Protein AF-A0A7S2DXP0-F1 (afdb_monomer_lite)

Radius of gyration: 18.01 Å; chains: 1; bounding box: 44×52×47 Å

pLDDT: mean 92.71, std 8.51, range [45.53, 98.69]

Secondary structure (DSSP, 8-state):
-------GGGPPP---SS-EEEEEE-SSSSEEEEEE--HHHHHHH-TTTSPP--EEEEETTTTEEEEPPEE-TT--S---EEEEEEETTTTEEEEEE--TTT-SEEEEEEEEEETTEEEEEEEEEE--TT--TT-EEEEEE--GGGTEEEEEE--SSPPPTTGGGG--HHHHHHHHHHHHTT---BEEEEEETTSPSSP-EEE--S--BSS---EEE-TTS--EEE--GGGT--

InterPro domains:
  IPR011042 Six-bladed beta-propeller, TolB-like [G3DSA:2.120.10.30] (6-234)
  IPR051288 Serum paraoxonase/arylesterase [PTHR11799] (10-233)

Organism: NCBI:txid3111310

Structure (mmCIF, N/CA/C/O backbone):
data_AF-A0A7S2DXP0-F1
#
_entry.id   AF-A0A7S2DXP0-F1
#
loop_
_atom_site.group_PDB
_atom_site.id
_atom_site.type_symbol
_atom_site.label_atom_id
_atom_site.label_alt_id
_atom_site.label_comp_id
_atom_site.label_asym_id
_atom_site.label_entity_id
_atom_site.label_seq_id
_atom_site.pdbx_PDB_ins_code
_atom_site.Cartn_x
_atom_site.Cartn_y
_atom_site.Cartn_z
_atom_site.occupancy
_atom_site.B_iso_or_equiv
_atom_site.auth_seq_id
_atom_site.auth_comp_id
_atom_site.auth_asym_id
_atom_site.auth_atom_id
_atom_site.pdbx_PDB_model_num
ATOM 1 N N . GLU A 1 1 ? -8.715 -33.868 4.239 1.00 55.22 1 GLU A N 1
ATOM 2 C CA . GLU A 1 1 ? -9.023 -32.424 4.245 1.00 55.22 1 GLU A CA 1
ATOM 3 C C . GLU A 1 1 ? -10.520 -32.218 4.380 1.00 55.22 1 GLU A C 1
ATOM 5 O O . GLU A 1 1 ? -11.269 -33.053 3.888 1.00 55.22 1 GLU A O 1
ATOM 10 N N . LYS A 1 2 ? -10.961 -31.156 5.060 1.00 50.25 2 LYS A N 1
ATOM 11 C CA . LYS A 1 2 ? -12.329 -30.656 4.897 1.00 50.25 2 LYS A CA 1
ATOM 12 C C . LYS A 1 2 ? -12.280 -29.639 3.766 1.00 50.25 2 LYS A C 1
ATOM 14 O O . LYS A 1 2 ? -11.655 -28.597 3.926 1.00 50.25 2 LYS A O 1
ATOM 19 N N . GLU A 1 3 ? -12.893 -29.970 2.643 1.00 55.44 3 GLU A N 1
ATOM 20 C CA . GLU A 1 3 ? -13.105 -29.021 1.559 1.00 55.44 3 GLU A CA 1
ATOM 21 C C . GLU A 1 3 ? -14.122 -27.978 2.042 1.00 55.44 3 GLU A C 1
ATOM 23 O O . GLU A 1 3 ? -15.250 -28.314 2.415 1.00 55.44 3 GLU A O 1
ATOM 28 N N . LEU A 1 4 ? -13.694 -26.721 2.145 1.00 58.66 4 LEU A N 1
ATOM 29 C CA . LEU A 1 4 ? -14.594 -25.608 2.421 1.00 58.66 4 LEU A CA 1
ATOM 30 C C . LEU A 1 4 ? -15.338 -25.294 1.123 1.00 58.66 4 LEU A C 1
ATOM 32 O O . LEU A 1 4 ? -14.770 -24.722 0.198 1.00 58.66 4 LEU A O 1
ATOM 36 N N . VAL A 1 5 ? -16.607 -25.696 1.050 1.00 67.81 5 VAL A N 1
ATOM 37 C CA . VAL A 1 5 ? -17.491 -25.322 -0.057 1.00 67.81 5 VAL A CA 1
ATOM 38 C C . VAL A 1 5 ? -17.997 -23.908 0.212 1.00 67.81 5 VAL A C 1
ATOM 40 O O . VAL A 1 5 ? -18.904 -23.704 1.019 1.00 67.81 5 VAL A O 1
ATOM 43 N N . TYR A 1 6 ? -17.381 -22.926 -0.437 1.00 66.38 6 TYR A N 1
ATOM 44 C CA . TYR A 1 6 ? -17.874 -21.552 -0.452 1.00 66.38 6 TYR A CA 1
ATOM 45 C C . TYR A 1 6 ? -18.968 -21.423 -1.515 1.00 66.38 6 TYR A C 1
ATOM 47 O O . TYR A 1 6 ? -18.825 -21.934 -2.624 1.00 66.38 6 TYR A O 1
ATOM 55 N N . SER A 1 7 ? -20.065 -20.744 -1.185 1.00 75.56 7 SER A N 1
ATOM 56 C CA . SER A 1 7 ? -21.099 -20.382 -2.156 1.00 75.56 7 SER A CA 1
ATOM 57 C C . SER A 1 7 ? -21.484 -18.924 -1.948 1.00 75.56 7 SER A C 1
ATOM 59 O O . SER A 1 7 ? -21.684 -18.506 -0.808 1.00 75.56 7 SER A O 1
ATOM 61 N N . ASP A 1 8 ? -21.625 -18.185 -3.037 1.00 79.44 8 ASP A N 1
ATOM 62 C CA . ASP A 1 8 ? -22.007 -16.772 -3.076 1.00 79.44 8 ASP A CA 1
ATOM 63 C C . ASP A 1 8 ? -23.528 -16.547 -3.010 1.00 79.44 8 ASP A C 1
ATOM 65 O O . ASP A 1 8 ? -23.972 -15.406 -2.947 1.00 79.44 8 ASP A O 1
ATOM 69 N N . HIS A 1 9 ? -24.338 -17.611 -2.949 1.00 80.88 9 HIS A N 1
ATOM 70 C CA . HIS A 1 9 ? -25.808 -17.533 -2.913 1.00 80.88 9 HIS A CA 1
ATOM 71 C C . HIS A 1 9 ? -26.377 -16.650 -1.787 1.00 80.88 9 HIS A C 1
ATOM 73 O O . HIS A 1 9 ? -27.501 -16.167 -1.903 1.00 80.88 9 HIS A O 1
ATOM 79 N N . SER A 1 10 ? -25.619 -16.456 -0.703 1.00 81.31 10 SER A N 1
ATOM 80 C CA . SER A 1 10 ? -25.994 -15.600 0.432 1.00 81.31 10 SER A CA 1
ATOM 81 C C . SER A 1 10 ? -25.177 -14.305 0.504 1.00 81.31 10 SER A C 1
ATOM 83 O O . SER A 1 10 ? -25.296 -13.564 1.478 1.00 81.31 10 SER A O 1
ATOM 85 N N . CYS A 1 11 ? -24.319 -14.036 -0.482 1.00 82.75 11 CYS A N 1
ATOM 86 C CA . CYS A 1 11 ? -23.545 -12.807 -0.552 1.00 82.75 11 CYS A CA 1
ATOM 87 C C . CYS A 1 11 ? -24.404 -11.688 -1.142 1.00 82.75 11 CYS A C 1
ATOM 89 O O . CYS A 1 11 ? -25.047 -11.845 -2.179 1.00 82.75 11 CYS A O 1
ATOM 91 N N . LYS A 1 12 ? -24.380 -10.528 -0.489 1.00 84.81 12 LYS A N 1
ATOM 92 C CA . LYS A 1 12 ? -24.943 -9.298 -1.033 1.00 84.81 12 LYS A CA 1
ATOM 93 C C . LYS A 1 12 ? -23.828 -8.498 -1.692 1.00 84.81 12 LYS A C 1
ATOM 95 O O . LYS A 1 12 ? -22.819 -8.209 -1.053 1.00 84.81 12 LYS A O 1
ATOM 100 N N . PHE A 1 13 ? -24.025 -8.129 -2.954 1.00 86.19 13 PHE A N 1
ATOM 101 C CA . PHE A 1 13 ? -23.147 -7.168 -3.608 1.00 86.19 13 PHE A CA 1
ATOM 102 C C . PHE A 1 13 ? -23.430 -5.769 -3.057 1.00 86.19 13 PHE A C 1
ATOM 104 O O . PHE A 1 13 ? -24.588 -5.352 -2.969 1.00 86.19 13 PHE A O 1
ATOM 111 N N . LEU A 1 14 ? -22.374 -5.067 -2.661 1.00 87.38 14 LEU A N 1
ATOM 112 C CA . LEU A 1 14 ? -22.439 -3.682 -2.222 1.00 87.38 14 LEU A CA 1
ATOM 113 C C . LEU A 1 14 ? -21.808 -2.814 -3.311 1.00 87.38 14 LEU A C 1
ATOM 115 O O . LEU A 1 14 ? -20.638 -2.996 -3.637 1.00 87.38 14 LEU A O 1
ATOM 119 N N . ASP A 1 15 ? -22.587 -1.895 -3.877 1.00 89.19 15 ASP A N 1
ATOM 120 C CA . ASP A 1 15 ? -22.105 -0.949 -4.882 1.00 89.19 15 ASP A CA 1
ATOM 121 C C . ASP A 1 15 ? -21.318 0.190 -4.224 1.00 89.19 15 ASP A C 1
ATOM 123 O O . ASP A 1 15 ? -21.772 0.796 -3.249 1.00 89.19 15 ASP A O 1
ATOM 127 N N . PHE A 1 16 ? -20.162 0.526 -4.800 1.00 89.69 16 PHE A N 1
ATOM 128 C CA . PHE A 1 16 ? -19.317 1.627 -4.341 1.00 89.69 16 PHE A CA 1
ATOM 129 C C . PHE A 1 16 ? -19.212 2.717 -5.411 1.00 89.69 16 PHE A C 1
ATOM 131 O O . PHE A 1 16 ? -19.043 2.398 -6.588 1.00 89.69 16 PHE A O 1
ATOM 138 N N . PRO A 1 17 ? -19.246 4.009 -5.029 1.00 88.50 17 PRO A N 1
ATOM 139 C CA . PRO A 1 17 ? -19.054 5.109 -5.977 1.00 88.50 17 PRO A CA 1
ATOM 140 C C . PRO A 1 17 ? -17.664 5.137 -6.620 1.00 88.50 17 PRO A C 1
ATOM 142 O O . PRO A 1 17 ? -17.490 5.725 -7.682 1.00 88.50 17 PRO A O 1
ATOM 145 N N . THR A 1 18 ? -16.674 4.541 -5.959 1.00 90.25 18 THR A N 1
ATOM 146 C CA . THR A 1 18 ? -15.287 4.478 -6.419 1.00 90.25 18 THR A CA 1
ATOM 147 C C . THR A 1 18 ? -14.823 3.026 -6.334 1.00 90.25 18 THR A C 1
ATOM 149 O O . THR A 1 18 ? -15.099 2.397 -5.307 1.00 90.25 18 THR A O 1
ATOM 152 N N . PRO A 1 19 ? -14.130 2.493 -7.358 1.00 92.25 19 PRO A N 1
ATOM 153 C CA . PRO A 1 19 ? -13.574 1.145 -7.316 1.00 92.25 19 PRO A CA 1
ATOM 154 C C . PRO A 1 19 ? -12.722 0.921 -6.066 1.00 92.25 19 PRO A C 1
ATOM 156 O O . PRO A 1 19 ? -11.890 1.761 -5.716 1.00 92.25 19 PRO A O 1
ATOM 159 N N . LEU A 1 20 ? -12.973 -0.196 -5.386 1.00 94.56 20 LEU A N 1
ATOM 160 C CA . LEU A 1 20 ? -12.187 -0.640 -4.240 1.00 94.56 20 LEU A CA 1
ATOM 161 C C . LEU A 1 20 ? -11.041 -1.515 -4.730 1.00 94.56 20 LEU A C 1
ATOM 163 O O . LEU A 1 20 ? -11.259 -2.382 -5.574 1.00 94.56 20 LEU A O 1
ATOM 167 N N . GLU A 1 21 ? -9.863 -1.318 -4.157 1.00 93.44 21 GLU A N 1
ATOM 168 C CA . GLU A 1 21 ? -8.664 -2.080 -4.510 1.00 93.44 21 GLU A CA 1
ATOM 169 C C . GLU A 1 21 ? -8.266 -3.045 -3.401 1.00 93.44 21 GLU A C 1
ATOM 171 O O . GLU A 1 21 ? -7.997 -4.213 -3.672 1.00 93.44 21 GLU A O 1
ATOM 176 N N . ASP A 1 22 ? -8.292 -2.585 -2.148 1.00 96.56 22 ASP A N 1
ATOM 177 C CA . ASP A 1 22 ? -7.860 -3.398 -1.014 1.00 96.56 22 ASP A CA 1
ATOM 178 C C . ASP A 1 22 ? -8.694 -3.161 0.252 1.00 96.56 22 ASP A C 1
ATOM 180 O O . ASP A 1 22 ? -9.346 -2.121 0.418 1.00 96.56 22 ASP A O 1
ATOM 184 N N . LEU A 1 23 ? -8.688 -4.152 1.146 1.00 97.00 23 LEU A N 1
ATOM 185 C CA . LEU A 1 23 ? -9.505 -4.224 2.353 1.00 97.00 23 LEU A CA 1
ATOM 186 C C . LEU A 1 23 ? -8.663 -4.634 3.563 1.00 97.00 23 LEU A C 1
ATOM 188 O O . LEU A 1 23 ? -7.950 -5.631 3.536 1.00 97.00 23 LEU A O 1
ATOM 192 N N . THR A 1 24 ? -8.859 -3.957 4.694 1.00 97.69 24 THR A N 1
ATOM 193 C CA . THR A 1 24 ? -8.253 -4.355 5.975 1.00 97.69 24 THR A CA 1
ATOM 194 C C . THR A 1 24 ? -9.274 -4.321 7.104 1.00 97.69 24 THR A C 1
ATOM 196 O O . THR A 1 24 ? -10.096 -3.412 7.207 1.00 97.69 24 THR A O 1
ATOM 199 N N . GLN A 1 25 ? -9.226 -5.309 7.995 1.00 96.44 25 GLN A N 1
ATOM 200 C CA . GLN A 1 25 ? -10.166 -5.407 9.112 1.00 96.44 25 GLN A CA 1
ATOM 201 C C . GLN A 1 25 ? -9.899 -4.331 10.176 1.00 96.44 25 GLN A C 1
ATOM 203 O O . GLN A 1 25 ? -8.750 -4.119 10.553 1.00 96.44 25 GLN A O 1
ATOM 208 N N . LEU A 1 26 ? -10.956 -3.709 10.718 1.00 95.38 26 LEU A N 1
ATOM 209 C CA . LEU A 1 26 ? -10.858 -2.750 11.832 1.00 95.38 26 LEU A CA 1
ATOM 210 C C . LEU A 1 26 ? -10.617 -3.436 13.194 1.00 95.38 26 LEU A C 1
ATOM 212 O O . LEU A 1 26 ? -10.099 -2.820 14.118 1.00 95.38 26 LEU A O 1
ATOM 216 N N . GLY A 1 27 ? -10.994 -4.710 13.332 1.00 90.81 27 GLY A N 1
ATOM 217 C CA . GLY A 1 27 ? -10.804 -5.502 14.558 1.00 90.81 27 GLY A CA 1
ATOM 218 C C . GLY A 1 27 ? -12.000 -5.550 15.511 1.00 90.81 27 GLY A C 1
ATOM 219 O O . GLY A 1 27 ? -11.946 -6.236 16.524 1.00 90.81 27 GLY A O 1
ATOM 220 N N . ASP A 1 28 ? -13.107 -4.888 15.175 1.00 92.00 28 ASP A N 1
ATOM 221 C CA . ASP A 1 28 ? -14.378 -4.969 15.915 1.00 92.00 28 ASP A CA 1
ATOM 222 C C . ASP A 1 28 ? -15.236 -6.191 15.519 1.00 92.00 28 ASP A C 1
ATOM 224 O O . ASP A 1 28 ? -16.354 -6.352 16.002 1.00 92.00 28 ASP A O 1
ATOM 228 N N . GLY A 1 29 ? -14.722 -7.039 14.620 1.00 93.69 29 GLY A N 1
ATOM 229 C CA . GLY A 1 29 ? -15.394 -8.237 14.114 1.00 93.69 29 GLY A CA 1
ATOM 230 C C . GLY A 1 29 ? -16.457 -7.982 13.042 1.00 93.69 29 GLY A C 1
ATOM 231 O O . GLY A 1 29 ? -16.975 -8.947 12.484 1.00 93.69 29 GLY A O 1
ATOM 232 N N . HIS A 1 30 ? -16.761 -6.723 12.722 1.00 95.25 30 HIS A N 1
ATOM 233 C CA . HIS A 1 30 ? -17.873 -6.367 11.835 1.00 95.25 30 HIS A CA 1
ATOM 234 C C . HIS A 1 30 ? -17.501 -5.351 10.760 1.00 95.25 30 HIS A C 1
ATOM 236 O O . HIS A 1 30 ? -18.209 -5.259 9.758 1.00 95.25 30 HIS A O 1
ATOM 242 N N . SER A 1 31 ? -16.404 -4.620 10.933 1.00 96.69 31 SER A N 1
ATOM 243 C CA . SER A 1 31 ? -16.037 -3.512 10.068 1.00 96.69 31 SER A CA 1
ATOM 244 C C . SER A 1 31 ? -14.697 -3.725 9.371 1.00 96.69 31 SER A C 1
ATOM 246 O O . SER A 1 31 ? -13.754 -4.310 9.920 1.00 96.69 31 SER A O 1
ATOM 248 N N . VAL A 1 32 ? -14.603 -3.197 8.155 1.00 97.50 32 VAL A N 1
ATOM 249 C CA . VAL A 1 32 ? -13.375 -3.145 7.356 1.00 97.50 32 VAL A CA 1
ATOM 250 C C . VAL A 1 32 ? -13.159 -1.731 6.828 1.00 97.50 32 VAL A C 1
ATOM 252 O O . VAL A 1 32 ? -14.120 -1.019 6.528 1.00 97.50 32 VAL A O 1
ATOM 255 N N . PHE A 1 33 ? -11.900 -1.328 6.700 1.00 98.19 33 PHE A N 1
ATOM 256 C CA . PHE A 1 33 ? -11.530 -0.218 5.835 1.00 98.19 33 PHE A CA 1
ATOM 257 C C . PHE A 1 33 ? -11.361 -0.722 4.409 1.00 98.19 33 PHE A C 1
ATOM 259 O O . PHE A 1 33 ? -10.817 -1.809 4.211 1.00 98.19 33 PHE A O 1
ATOM 266 N N . ALA A 1 34 ? -11.771 0.088 3.439 1.00 98.00 34 ALA A N 1
ATOM 267 C CA . ALA A 1 34 ? -11.533 -0.158 2.026 1.00 98.00 34 ALA A CA 1
ATOM 268 C C . ALA A 1 34 ? -10.818 1.023 1.378 1.00 98.00 34 ALA A C 1
ATOM 270 O O . ALA A 1 34 ? -11.301 2.157 1.444 1.00 98.00 34 ALA A O 1
ATOM 271 N N . GLY A 1 35 ? -9.678 0.751 0.754 1.00 97.62 35 GLY A N 1
ATOM 272 C CA . GLY A 1 35 ? -8.928 1.718 -0.033 1.00 97.62 35 GLY A CA 1
ATOM 273 C C . GLY A 1 35 ? -9.504 1.756 -1.438 1.00 97.62 35 GLY A C 1
ATOM 274 O O . GLY A 1 35 ? -9.644 0.715 -2.077 1.00 97.62 35 GLY A O 1
ATOM 275 N N . ALA A 1 36 ? -9.871 2.944 -1.903 1.00 97.00 36 ALA A N 1
ATOM 276 C CA . ALA A 1 36 ? -10.386 3.147 -3.247 1.00 97.00 36 ALA A CA 1
ATOM 277 C C . ALA A 1 36 ? -9.427 4.014 -4.063 1.00 97.00 36 ALA A C 1
ATOM 279 O O . ALA A 1 36 ? -8.809 4.940 -3.528 1.00 97.00 36 ALA A O 1
ATOM 280 N N . GLY A 1 37 ? -9.354 3.752 -5.363 1.00 94.62 37 GLY A N 1
ATOM 281 C CA . GLY A 1 37 ? -8.513 4.480 -6.305 1.00 94.62 37 GLY A CA 1
ATOM 282 C C . GLY A 1 37 ? -8.844 4.100 -7.744 1.00 94.62 37 GLY A C 1
ATOM 283 O O . GLY A 1 37 ? -9.283 2.990 -8.022 1.00 94.62 37 GLY A O 1
ATOM 284 N N . ASP A 1 38 ? -8.638 5.024 -8.678 1.00 96.25 38 ASP A N 1
ATOM 285 C CA . ASP A 1 38 ? -8.805 4.753 -10.107 1.00 96.25 38 ASP A CA 1
ATOM 286 C C . ASP A 1 38 ? -7.516 4.158 -10.698 1.00 96.25 38 ASP A C 1
ATOM 288 O O . ASP A 1 38 ? -6.787 4.796 -11.470 1.00 96.25 38 ASP A O 1
ATOM 292 N N . LEU A 1 39 ? -7.191 2.927 -10.284 1.00 95.94 39 LEU A N 1
ATOM 293 C CA . LEU A 1 39 ? -5.972 2.249 -10.736 1.00 95.94 39 LEU A CA 1
ATOM 294 C C . LEU A 1 39 ? -6.017 1.900 -12.227 1.00 95.94 39 LEU A C 1
ATOM 296 O O . LEU A 1 39 ? -4.974 1.830 -12.882 1.00 95.94 39 LEU A O 1
ATOM 300 N N . GLY A 1 40 ? -7.217 1.729 -12.785 1.00 96.56 40 GLY A N 1
ATOM 301 C CA . GLY A 1 40 ? -7.422 1.509 -14.214 1.00 96.56 40 GLY A CA 1
ATOM 302 C C . GLY A 1 40 ? -6.834 2.646 -15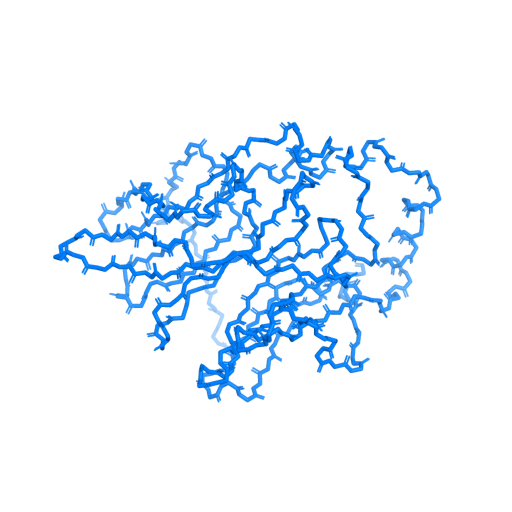.046 1.00 96.56 40 GLY A C 1
ATOM 303 O O . GLY A 1 40 ? -5.914 2.417 -15.843 1.00 96.56 40 GLY A O 1
ATOM 304 N N . ASN A 1 41 ? -7.302 3.879 -14.826 1.00 97.00 41 ASN A N 1
ATOM 305 C CA . ASN A 1 41 ? -6.774 5.038 -15.545 1.00 97.00 41 ASN A CA 1
ATOM 306 C C . ASN A 1 41 ? -5.346 5.382 -15.117 1.00 97.00 41 ASN A C 1
ATOM 308 O O . ASN A 1 41 ? -4.553 5.768 -15.980 1.00 97.00 41 ASN A O 1
ATOM 312 N N . LEU A 1 42 ? -4.978 5.175 -13.846 1.00 97.12 42 LEU A N 1
ATOM 313 C CA . LEU A 1 42 ? -3.600 5.339 -13.369 1.00 97.12 42 LEU A CA 1
ATOM 314 C C . LEU A 1 42 ? -2.622 4.500 -14.197 1.00 97.12 42 LEU A C 1
ATOM 316 O O . LEU A 1 42 ? -1.657 5.027 -14.751 1.00 97.12 42 LEU A O 1
ATOM 320 N N . PHE A 1 43 ? -2.847 3.188 -14.288 1.00 96.75 43 PHE A N 1
ATOM 321 C CA . PHE A 1 43 ? -1.924 2.299 -14.985 1.00 96.75 43 PHE A CA 1
ATOM 322 C C . PHE A 1 43 ? -2.003 2.466 -16.501 1.00 96.75 43 PHE A C 1
ATOM 324 O O . PHE A 1 43 ? -0.991 2.262 -17.174 1.00 96.75 43 PHE A O 1
ATOM 331 N N . ALA A 1 44 ? -3.161 2.828 -17.056 1.00 97.00 44 ALA A N 1
ATOM 332 C CA . ALA A 1 44 ? -3.299 3.087 -18.486 1.00 97.00 44 ALA A CA 1
ATOM 333 C C . ALA A 1 44 ? -2.588 4.386 -18.899 1.00 97.00 44 ALA A C 1
ATOM 335 O O . ALA A 1 44 ? -1.687 4.351 -19.738 1.00 97.00 44 ALA A O 1
ATOM 336 N N . SER A 1 45 ? -2.942 5.495 -18.249 1.00 97.25 45 SER A N 1
ATOM 337 C CA . SER A 1 45 ? -2.705 6.866 -18.724 1.00 97.25 45 SER A CA 1
ATOM 338 C C . SER A 1 45 ? -2.054 7.799 -17.687 1.00 97.25 45 SER A C 1
ATOM 340 O O . SER A 1 45 ? -1.779 8.964 -17.986 1.00 97.25 45 SER A O 1
ATOM 342 N N . GLY A 1 46 ? -1.752 7.303 -16.483 1.00 97.25 46 GLY A N 1
ATOM 343 C CA . GLY A 1 46 ? -1.017 8.025 -15.442 1.00 97.25 46 GLY A CA 1
ATOM 344 C C . GLY A 1 46 ? -1.881 8.712 -14.380 1.00 97.25 46 GLY A C 1
ATOM 345 O O . GLY A 1 46 ? -3.091 8.881 -14.537 1.00 97.25 46 GLY A O 1
ATOM 346 N N . SER A 1 47 ? -1.246 9.156 -13.286 1.00 96.88 47 SER A N 1
ATOM 347 C CA . SER A 1 47 ? -1.956 9.714 -12.115 1.00 96.88 47 SER A CA 1
ATOM 348 C C . SER A 1 47 ? -2.675 11.027 -12.409 1.00 96.88 47 SER A C 1
ATOM 350 O O . SER A 1 47 ? -3.634 11.362 -11.721 1.00 96.88 47 SER A O 1
ATOM 352 N N . ALA A 1 48 ? -2.270 11.760 -13.450 1.00 96.44 48 ALA A N 1
ATOM 353 C CA . ALA A 1 48 ? -2.952 12.979 -13.880 1.00 96.44 48 ALA A CA 1
ATOM 354 C C . ALA A 1 48 ? -4.394 12.713 -14.355 1.00 96.44 48 ALA A C 1
ATOM 356 O O . ALA A 1 48 ? -5.267 13.547 -14.121 1.00 96.44 48 ALA A O 1
ATOM 357 N N . HIS A 1 49 ? -4.646 11.549 -14.961 1.00 96.56 49 HIS A N 1
ATOM 358 C CA . HIS A 1 49 ? -5.946 11.166 -15.521 1.00 96.56 49 HIS A CA 1
ATOM 359 C C . HIS A 1 49 ? -6.798 10.318 -14.572 1.00 96.56 49 HIS A C 1
ATOM 361 O O . HIS A 1 49 ? -8.007 10.250 -14.753 1.00 96.56 49 HIS A O 1
ATOM 367 N N . ALA A 1 50 ? -6.184 9.693 -13.566 1.00 96.75 50 ALA A N 1
ATOM 368 C CA . ALA A 1 50 ? -6.901 8.937 -12.545 1.00 96.75 50 ALA A CA 1
ATOM 369 C C . ALA A 1 50 ? -7.776 9.854 -11.677 1.00 96.75 50 ALA A C 1
ATOM 371 O O . ALA A 1 50 ? -7.376 10.974 -11.350 1.00 96.75 50 ALA A O 1
ATOM 372 N N . GLU A 1 51 ? -8.943 9.396 -11.248 1.00 96.00 51 GLU A N 1
ATOM 373 C CA . GLU A 1 51 ? -9.716 10.088 -10.213 1.00 96.00 51 GLU A CA 1
ATOM 374 C C . GLU A 1 51 ? -9.080 9.924 -8.823 1.00 96.00 51 GLU A C 1
ATOM 376 O O . GLU A 1 51 ? -8.418 8.927 -8.529 1.00 96.00 51 GLU A O 1
ATOM 381 N N . SER A 1 52 ? -9.271 10.917 -7.943 1.00 96.25 52 SER A N 1
ATOM 382 C CA . SER A 1 52 ? -8.902 10.736 -6.536 1.00 96.25 52 SER A CA 1
ATOM 383 C C . SER A 1 52 ? -9.877 9.765 -5.891 1.00 96.25 52 SER A C 1
ATOM 385 O O . SER A 1 52 ? -11.087 9.983 -5.893 1.00 96.25 52 SER A O 1
ATOM 387 N N . GLY A 1 53 ? -9.333 8.734 -5.277 1.00 96.25 53 GLY A N 1
ATOM 388 C CA . GLY A 1 53 ? -10.046 7.829 -4.412 1.00 96.25 53 GLY A CA 1
ATOM 389 C C . GLY A 1 53 ? -10.200 8.339 -2.984 1.00 96.25 53 GLY A C 1
ATOM 390 O O . GLY A 1 53 ? -10.019 9.522 -2.671 1.00 96.25 53 GLY A O 1
ATOM 391 N N . VAL A 1 54 ? -10.633 7.420 -2.124 1.00 97.25 54 VAL A N 1
ATOM 392 C CA . VAL A 1 54 ? -11.067 7.668 -0.746 1.00 97.25 54 VAL A CA 1
ATOM 393 C C . VAL A 1 54 ? -10.824 6.419 0.102 1.00 97.25 54 VAL A C 1
ATOM 395 O O . VAL A 1 54 ? -10.637 5.331 -0.435 1.00 97.25 54 VAL A O 1
ATOM 398 N N . VAL A 1 55 ? -10.886 6.559 1.427 1.00 98.31 55 VAL A N 1
ATOM 399 C CA . VAL A 1 55 ? -11.034 5.405 2.323 1.00 98.31 55 VAL A CA 1
ATOM 400 C C . VAL A 1 55 ? -12.506 5.282 2.708 1.00 98.31 55 VAL A C 1
ATOM 402 O O . VAL A 1 55 ? -13.121 6.267 3.122 1.00 98.31 55 VAL A O 1
ATOM 405 N N . TRP A 1 56 ? -13.070 4.087 2.585 1.00 98.06 56 TRP A N 1
ATOM 406 C CA . TRP A 1 56 ? -14.403 3.754 3.084 1.00 98.06 56 TRP A CA 1
ATOM 407 C C . TRP A 1 56 ? -14.302 2.956 4.382 1.00 98.06 56 TRP A C 1
ATOM 409 O O . TRP A 1 56 ? -13.380 2.162 4.553 1.00 98.06 56 TRP A O 1
ATOM 419 N N . LEU A 1 57 ? -15.271 3.130 5.274 1.00 97.50 57 LEU A N 1
ATOM 420 C CA . LEU A 1 57 ? -15.561 2.219 6.374 1.00 97.50 57 LEU A CA 1
ATOM 421 C C . LEU A 1 57 ? -16.833 1.454 6.032 1.00 97.50 57 LEU A C 1
ATOM 423 O O . LEU A 1 57 ? -17.877 2.048 5.763 1.00 97.50 57 LEU A O 1
ATOM 427 N N . ILE A 1 58 ? -16.735 0.131 6.035 1.00 96.56 58 ILE A N 1
ATOM 428 C CA . ILE A 1 58 ? -17.834 -0.764 5.691 1.00 96.56 58 ILE A CA 1
ATOM 429 C C . ILE A 1 58 ? -18.155 -1.586 6.927 1.00 96.56 58 ILE A C 1
ATOM 431 O O . ILE A 1 58 ? -17.300 -2.335 7.395 1.00 96.56 58 ILE A O 1
ATOM 435 N N . ASN A 1 59 ? -19.381 -1.486 7.436 1.00 95.31 59 ASN A N 1
ATOM 436 C CA . ASN A 1 59 ? -19.889 -2.410 8.443 1.00 95.31 59 ASN A CA 1
ATOM 437 C C . ASN A 1 59 ? -20.647 -3.534 7.734 1.00 95.31 59 ASN A C 1
ATOM 439 O O . ASN A 1 59 ? -21.700 -3.318 7.140 1.00 95.31 59 ASN A O 1
ATOM 443 N N . THR A 1 60 ? -20.103 -4.741 7.800 1.00 91.00 60 THR A N 1
ATOM 444 C CA . THR A 1 60 ? -20.631 -5.930 7.117 1.00 91.00 60 THR A CA 1
ATOM 445 C C . THR A 1 60 ? -21.913 -6.476 7.749 1.00 91.00 60 THR A C 1
ATOM 447 O O . THR A 1 60 ? -22.658 -7.186 7.083 1.00 91.00 60 THR A O 1
ATOM 450 N N . THR A 1 61 ? -22.204 -6.121 9.005 1.00 91.81 61 THR A N 1
ATOM 451 C CA . THR A 1 61 ? -23.412 -6.560 9.720 1.00 91.81 61 THR A CA 1
ATOM 452 C C . THR A 1 61 ? -24.595 -5.633 9.456 1.00 91.81 61 THR A C 1
ATOM 454 O O . THR A 1 61 ? -25.700 -6.105 9.207 1.00 91.81 61 THR A O 1
ATOM 457 N N . SER A 1 62 ? -24.385 -4.315 9.530 1.00 93.50 62 SER A N 1
ATOM 458 C CA . SER A 1 62 ? -25.423 -3.313 9.246 1.00 93.50 62 SER A CA 1
ATOM 459 C C . SER A 1 62 ? -25.480 -2.895 7.779 1.00 93.50 62 SER A C 1
ATOM 461 O O . SER A 1 62 ? -26.336 -2.092 7.420 1.00 93.50 62 SER A O 1
ATOM 463 N N . GLU A 1 63 ? -24.564 -3.405 6.952 1.00 92.31 63 GLU A N 1
ATOM 464 C CA . GLU A 1 63 ? -24.424 -3.092 5.525 1.00 92.31 63 GLU A CA 1
ATOM 465 C C . GLU A 1 63 ? -24.240 -1.589 5.246 1.00 92.31 63 GLU A C 1
ATOM 467 O O . GLU A 1 63 ? -24.620 -1.081 4.190 1.00 92.31 63 GLU A O 1
ATOM 472 N N . SER A 1 64 ? -23.670 -0.852 6.203 1.00 93.25 64 SER A N 1
ATOM 473 C CA . SER A 1 64 ? -23.439 0.586 6.066 1.00 93.25 64 SER A CA 1
ATOM 474 C C . SER A 1 64 ? -22.073 0.864 5.454 1.00 93.25 64 SER A C 1
ATOM 476 O O . SER A 1 64 ? -21.076 0.268 5.861 1.00 93.25 64 SER A O 1
ATOM 478 N N . ILE A 1 65 ? -22.034 1.820 4.527 1.00 95.56 65 ILE A N 1
ATOM 479 C CA . ILE A 1 65 ? -20.822 2.308 3.870 1.00 95.56 65 ILE A CA 1
ATOM 480 C C . ILE A 1 65 ? -20.678 3.789 4.202 1.00 95.56 65 ILE A C 1
ATOM 482 O O . ILE A 1 65 ? -21.565 4.589 3.903 1.00 95.56 65 ILE A O 1
ATOM 486 N N . GLU A 1 66 ? -19.558 4.159 4.807 1.00 96.06 66 GLU A N 1
ATOM 487 C CA . GLU A 1 66 ? -19.257 5.530 5.202 1.00 96.06 66 GLU A CA 1
ATOM 488 C C . GLU A 1 66 ? -17.943 5.984 4.571 1.00 96.06 66 GLU A C 1
ATOM 490 O O . GLU A 1 66 ? -16.936 5.279 4.621 1.00 96.06 66 GLU A O 1
ATOM 495 N N . LYS A 1 67 ? -17.937 7.175 3.964 1.00 97.25 67 LYS A N 1
ATOM 496 C CA . LYS A 1 67 ? -16.695 7.792 3.494 1.00 97.25 67 LYS A CA 1
ATOM 497 C C . LYS A 1 67 ? -15.932 8.328 4.696 1.00 97.25 67 LYS A C 1
ATOM 499 O O . LYS A 1 67 ? -16.426 9.221 5.382 1.00 97.25 67 LYS A O 1
ATOM 504 N N . MET A 1 68 ? -14.703 7.868 4.886 1.00 97.81 68 MET A N 1
ATOM 505 C CA . MET A 1 68 ? -13.849 8.367 5.953 1.00 97.81 68 MET A CA 1
ATOM 506 C C . MET A 1 68 ? -13.484 9.829 5.721 1.00 97.81 68 MET A C 1
ATOM 508 O O . MET A 1 68 ? -12.979 10.201 4.658 1.00 97.81 68 MET A O 1
ATOM 512 N N . GLN A 1 69 ? -13.698 10.662 6.740 1.00 97.50 69 GLN A N 1
ATOM 513 C CA . GLN A 1 69 ? -13.114 11.997 6.752 1.00 97.50 69 GLN A CA 1
ATOM 514 C C . GLN A 1 69 ? -11.610 11.885 6.981 1.00 97.50 69 GLN A C 1
ATOM 516 O O . GLN A 1 69 ? -11.171 11.261 7.947 1.00 97.50 69 GLN A O 1
ATOM 521 N N . VAL A 1 70 ? -10.840 12.499 6.085 1.00 97.69 70 VAL A N 1
ATOM 522 C CA . VAL A 1 70 ? -9.385 12.599 6.185 1.00 97.69 70 VAL A CA 1
ATOM 523 C C . VAL A 1 70 ? -9.031 14.044 6.518 1.00 97.69 70 VAL A C 1
ATOM 525 O O . VAL A 1 70 ? -9.373 14.958 5.768 1.00 97.69 70 VAL A O 1
ATOM 528 N N . THR A 1 71 ? -8.364 14.252 7.645 1.00 97.38 71 THR A N 1
ATOM 529 C CA . THR A 1 71 ? -7.885 15.556 8.121 1.00 97.38 71 THR A CA 1
ATOM 530 C C . THR A 1 71 ? -6.359 15.565 8.203 1.00 97.38 71 THR A C 1
ATOM 532 O O . THR A 1 71 ? -5.715 14.536 8.014 1.00 97.38 71 THR A O 1
ATOM 535 N N . GLY A 1 72 ? -5.761 16.735 8.437 1.00 94.19 72 GLY A N 1
ATOM 536 C CA . GLY A 1 72 ? -4.309 16.906 8.549 1.00 94.19 72 GLY A CA 1
ATOM 537 C C . GLY A 1 72 ? -3.788 18.019 7.642 1.00 94.19 72 GLY A C 1
ATOM 538 O O . GLY A 1 72 ? -4.365 18.323 6.601 1.00 94.19 72 GLY A O 1
ATOM 539 N N . SER A 1 73 ? -2.691 18.664 8.038 1.00 85.06 73 SER A N 1
ATOM 540 C CA . SER A 1 73 ? -2.125 19.805 7.298 1.00 85.06 73 SER A CA 1
ATOM 541 C C . SER A 1 73 ? -1.329 19.410 6.051 1.00 85.06 73 SER A C 1
ATOM 543 O O . SER A 1 73 ? -1.011 20.276 5.241 1.00 85.06 73 SER A O 1
ATOM 545 N N . ALA A 1 74 ? -0.997 18.126 5.905 1.00 88.19 74 ALA A N 1
ATOM 546 C CA . ALA A 1 74 ? -0.149 17.602 4.837 1.00 88.19 74 ALA A CA 1
ATOM 547 C C . ALA A 1 74 ? -0.821 16.479 4.029 1.00 88.19 74 ALA A C 1
ATOM 549 O O . ALA A 1 74 ? -0.117 15.717 3.365 1.00 88.19 74 ALA A O 1
ATOM 550 N N . VAL A 1 75 ? -2.157 16.380 4.084 1.00 94.88 75 VAL A N 1
ATOM 551 C CA . VAL A 1 75 ? -2.916 15.419 3.271 1.00 94.88 75 VAL A CA 1
ATOM 552 C C . VAL A 1 75 ? -2.584 15.669 1.794 1.00 94.88 75 VAL A C 1
ATOM 554 O O . VAL A 1 75 ? -2.688 16.817 1.348 1.00 94.88 75 VAL A O 1
ATOM 557 N N . PRO A 1 76 ? -2.185 14.639 1.027 1.00 94.12 76 PRO A N 1
ATOM 558 C CA . PRO A 1 76 ? -2.003 14.769 -0.411 1.00 94.12 76 PRO A CA 1
ATOM 559 C C . PRO A 1 76 ? -3.241 15.355 -1.095 1.00 94.12 76 PRO A C 1
ATOM 561 O O . PRO A 1 76 ? -4.371 15.016 -0.747 1.00 94.12 76 PRO A O 1
ATOM 564 N N . SER A 1 77 ? -3.034 16.192 -2.113 1.00 93.81 77 SER A N 1
ATOM 565 C CA . SER A 1 77 ? -4.120 16.716 -2.958 1.00 93.81 77 SER A CA 1
ATOM 566 C C . SER A 1 77 ? -4.892 15.602 -3.669 1.00 93.81 77 SER A C 1
ATOM 568 O O . SER A 1 77 ? -6.053 15.796 -4.034 1.00 93.81 77 SER A O 1
ATOM 570 N N . LYS A 1 78 ? -4.247 14.444 -3.855 1.00 95.88 78 LYS A N 1
ATOM 571 C CA . LYS A 1 78 ? -4.789 13.278 -4.537 1.00 95.88 78 LYS A CA 1
ATOM 572 C C . LYS A 1 78 ? -4.397 11.991 -3.818 1.00 95.88 78 LYS A C 1
ATOM 574 O O . LYS A 1 78 ? -3.223 11.762 -3.524 1.00 95.88 78 LYS A O 1
ATOM 579 N N . LEU A 1 79 ? -5.393 11.152 -3.557 1.00 97.12 79 LEU A N 1
ATOM 580 C CA . LEU A 1 79 ? -5.210 9.809 -3.015 1.00 97.12 79 LEU A CA 1
ATOM 581 C C . LEU A 1 79 ? -5.655 8.803 -4.071 1.00 97.12 79 LEU A C 1
ATOM 583 O O . LEU A 1 79 ? -6.842 8.676 -4.324 1.00 97.12 79 LEU A O 1
ATOM 587 N N . ILE A 1 80 ? -4.724 8.105 -4.704 1.00 97.62 80 ILE A N 1
ATOM 588 C CA . ILE A 1 80 ? -4.986 6.992 -5.618 1.00 97.62 80 ILE A CA 1
ATOM 589 C C . ILE A 1 80 ? -4.478 5.751 -4.896 1.00 97.62 80 ILE A C 1
ATOM 591 O O . ILE A 1 80 ? -3.304 5.387 -5.007 1.00 97.62 80 ILE A O 1
ATOM 595 N N . LEU A 1 81 ? -5.347 5.204 -4.046 1.00 97.94 81 LEU A N 1
ATOM 596 C CA . LEU A 1 81 ? -4.969 4.177 -3.087 1.00 97.94 81 LEU A CA 1
ATOM 597 C C . LEU A 1 81 ? -4.912 2.805 -3.749 1.00 97.94 81 LEU A C 1
ATOM 599 O O . LEU A 1 81 ? -5.738 2.486 -4.601 1.00 97.94 81 LEU A O 1
ATOM 603 N N . HIS A 1 82 ? -3.943 2.011 -3.316 1.00 97.62 82 HIS A N 1
ATOM 604 C CA . HIS A 1 82 ? -3.786 0.612 -3.693 1.00 97.62 82 HIS A CA 1
ATOM 605 C C . HIS A 1 82 ? -3.830 -0.230 -2.414 1.00 97.62 82 HIS A C 1
ATOM 607 O O . HIS A 1 82 ? -4.855 -0.215 -1.735 1.00 97.62 82 HIS A O 1
ATOM 613 N N . GLY A 1 83 ? -2.738 -0.902 -2.045 1.00 98.12 83 GLY A N 1
ATOM 614 C CA . GLY A 1 83 ? -2.702 -1.724 -0.843 1.00 98.12 83 GLY A CA 1
ATOM 615 C C . GLY A 1 83 ? -2.888 -0.942 0.452 1.00 98.12 83 GLY A C 1
ATOM 616 O O . GLY A 1 83 ? -2.455 0.213 0.585 1.00 98.12 83 GLY A O 1
ATOM 617 N N . LEU A 1 84 ? -3.550 -1.585 1.409 1.00 98.25 84 LEU A N 1
ATOM 618 C CA . LEU A 1 84 ? -4.058 -0.962 2.622 1.00 98.25 84 LEU A CA 1
ATOM 619 C C . LEU A 1 84 ? -3.889 -1.885 3.829 1.00 98.25 84 LEU A C 1
ATOM 621 O O . LEU A 1 84 ? -4.318 -3.032 3.824 1.00 98.25 84 LEU A O 1
ATOM 625 N N . TYR A 1 85 ? -3.378 -1.345 4.934 1.00 98.38 85 TYR A N 1
ATOM 626 C CA . TYR A 1 85 ? -3.223 -2.112 6.165 1.00 98.38 85 TYR A CA 1
ATOM 627 C C . TYR A 1 85 ? -3.540 -1.306 7.410 1.00 98.38 85 TYR A C 1
ATOM 629 O O . TYR A 1 85 ? -2.978 -0.235 7.640 1.00 98.38 85 TYR A O 1
ATOM 637 N N . PHE A 1 86 ? -4.402 -1.856 8.261 1.00 98.12 86 PHE A N 1
ATOM 638 C CA . PHE A 1 86 ? -4.708 -1.297 9.568 1.00 98.12 86 PHE A CA 1
ATOM 639 C C . PHE A 1 86 ? -4.051 -2.120 10.673 1.00 98.12 86 PHE A C 1
ATOM 641 O O . PHE A 1 86 ? -4.312 -3.314 10.827 1.00 98.12 86 PHE A O 1
ATOM 648 N N . SER A 1 87 ? -3.242 -1.459 11.497 1.00 96.56 87 SER A N 1
ATOM 649 C CA . SER A 1 87 ? -2.741 -2.044 12.731 1.00 96.56 87 SER A CA 1
ATOM 650 C C . SER A 1 87 ? -3.644 -1.697 13.904 1.00 96.56 87 SER A C 1
ATOM 652 O O . SER A 1 87 ? -3.727 -0.544 14.322 1.00 96.56 87 SER A O 1
ATOM 654 N N . GLN A 1 88 ? -4.227 -2.723 14.521 1.00 94.19 88 GLN A N 1
ATOM 655 C CA . GLN A 1 88 ? -4.897 -2.588 15.817 1.00 94.19 88 GLN A CA 1
ATOM 656 C C . GLN A 1 88 ? -3.912 -2.268 16.953 1.00 94.19 88 GLN A C 1
ATOM 658 O O . GLN A 1 88 ? -4.310 -1.695 17.963 1.00 94.19 88 GLN A O 1
ATOM 663 N N . THR A 1 89 ? -2.632 -2.633 16.809 1.00 93.44 89 THR A N 1
ATOM 664 C CA . THR A 1 89 ? -1.618 -2.444 17.856 1.00 93.44 89 THR A CA 1
ATOM 665 C C . THR A 1 89 ? -1.193 -0.986 17.967 1.00 93.44 89 THR A C 1
ATOM 667 O O . THR A 1 89 ? -1.161 -0.442 19.067 1.00 93.44 89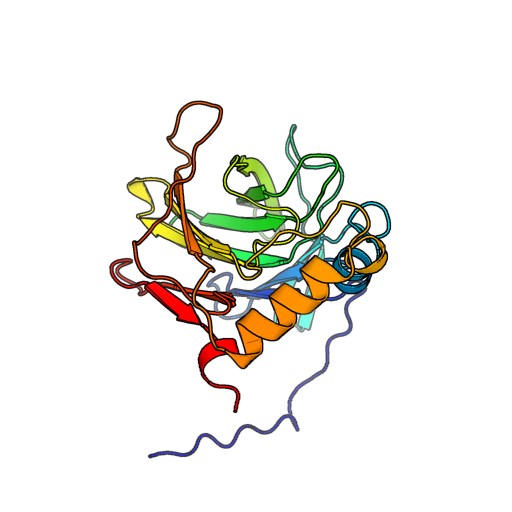 THR A O 1
ATOM 670 N N . SER A 1 90 ? -0.885 -0.345 16.840 1.00 95.06 90 SER A N 1
ATOM 671 C CA . SER A 1 90 ? -0.513 1.073 16.800 1.00 95.06 90 SER A CA 1
ATOM 672 C C . SER A 1 90 ? -1.684 1.999 16.481 1.00 95.06 90 SER A C 1
ATOM 674 O O . SER A 1 90 ? -1.502 3.215 16.456 1.00 95.06 90 SER A O 1
ATOM 676 N N . ASN A 1 91 ? -2.877 1.446 16.230 1.00 96.31 91 ASN A N 1
ATOM 677 C CA . ASN A 1 91 ? -4.069 2.183 15.809 1.00 96.31 91 ASN A CA 1
ATOM 678 C C . ASN A 1 91 ? -3.791 3.101 14.598 1.00 96.31 91 ASN A C 1
ATOM 680 O O . ASN A 1 91 ? -4.210 4.260 14.542 1.00 96.31 91 ASN A O 1
ATOM 684 N N . THR A 1 92 ? -3.026 2.568 13.644 1.00 97.38 92 THR A N 1
ATOM 685 C CA . THR A 1 92 ? -2.501 3.283 12.476 1.00 97.38 92 THR A CA 1
ATOM 686 C C . THR A 1 92 ? -2.947 2.584 11.196 1.00 97.38 92 THR A C 1
ATOM 688 O O . THR A 1 92 ? -2.870 1.358 11.091 1.00 97.38 92 THR A O 1
ATOM 691 N N . LEU A 1 93 ? -3.396 3.367 10.218 1.00 98.50 93 LEU A N 1
ATOM 692 C CA . LEU A 1 93 ? -3.714 2.915 8.867 1.00 98.50 93 LEU A CA 1
ATOM 693 C C . LEU A 1 93 ? -2.583 3.325 7.916 1.00 98.50 93 LEU A C 1
ATOM 695 O O . LEU A 1 93 ? -2.191 4.491 7.874 1.00 98.50 93 LEU A O 1
ATOM 699 N N . TYR A 1 94 ? -2.079 2.369 7.148 1.00 98.56 94 TYR A N 1
ATOM 700 C CA . TYR A 1 94 ? -1.068 2.551 6.114 1.00 98.56 94 TYR A CA 1
ATOM 701 C C . TYR A 1 94 ? -1.722 2.331 4.758 1.00 98.56 94 TYR A C 1
ATOM 703 O O . TYR A 1 94 ? -2.440 1.348 4.596 1.00 98.56 94 TYR A O 1
ATOM 711 N N . ALA A 1 95 ? -1.464 3.206 3.793 1.00 98.56 95 ALA A N 1
ATOM 712 C CA . ALA A 1 95 ? -1.993 3.067 2.442 1.00 98.56 95 ALA A CA 1
ATOM 713 C C . ALA A 1 95 ? -0.912 3.361 1.403 1.00 98.56 95 ALA A C 1
ATOM 715 O O . ALA A 1 95 ? -0.247 4.394 1.477 1.00 98.56 95 ALA A O 1
ATOM 716 N N . VAL A 1 96 ? -0.749 2.486 0.417 1.00 98.69 96 VAL A N 1
ATOM 717 C CA . VAL A 1 96 ? 0.040 2.784 -0.782 1.00 98.69 96 VAL A CA 1
ATOM 718 C C . VAL A 1 96 ? -0.710 3.826 -1.607 1.00 98.69 96 VAL A C 1
ATOM 720 O O . VAL A 1 96 ? -1.907 3.676 -1.848 1.00 98.69 96 VAL A O 1
ATOM 723 N N . ASN A 1 97 ? -0.013 4.878 -2.033 1.00 98.50 97 ASN A N 1
ATOM 724 C CA . ASN A 1 97 ? -0.571 5.958 -2.837 1.00 98.50 97 ASN A CA 1
ATOM 725 C C . ASN A 1 97 ? 0.259 6.194 -4.103 1.00 98.50 97 ASN A C 1
ATOM 727 O O . ASN A 1 97 ? 1.488 6.323 -4.057 1.00 98.50 97 ASN A O 1
ATOM 731 N N . HIS A 1 98 ? -0.441 6.305 -5.227 1.00 97.88 98 HIS A N 1
ATOM 732 C CA . HIS A 1 98 ? 0.151 6.458 -6.547 1.00 97.88 98 HIS A CA 1
ATOM 733 C C . HIS A 1 98 ? -0.123 7.838 -7.137 1.00 97.88 98 HIS A C 1
ATOM 735 O O . HIS A 1 98 ? -1.012 8.009 -7.970 1.00 97.88 98 HIS A O 1
ATOM 741 N N . ASP A 1 99 ? 0.682 8.830 -6.767 1.00 95.62 99 ASP A N 1
ATOM 742 C CA . ASP A 1 99 ? 0.611 10.143 -7.398 1.00 95.62 99 ASP A CA 1
ATOM 743 C C . ASP A 1 99 ? 1.980 10.622 -7.878 1.00 95.62 99 ASP A C 1
ATOM 745 O O . ASP A 1 99 ? 2.884 10.881 -7.093 1.00 95.62 99 ASP A O 1
ATOM 749 N N . THR A 1 100 ? 2.139 10.774 -9.192 1.00 92.75 100 THR A N 1
ATOM 750 C CA . THR A 1 100 ? 3.389 11.269 -9.779 1.00 92.75 100 THR A CA 1
ATOM 751 C C . THR A 1 100 ? 3.659 12.752 -9.565 1.00 92.75 100 THR A C 1
ATOM 753 O O . THR A 1 100 ? 4.809 13.148 -9.744 1.00 92.75 100 THR A O 1
ATOM 756 N N . GLU A 1 101 ? 2.676 13.567 -9.164 1.00 92.81 101 GLU A N 1
ATOM 757 C CA . GLU A 1 101 ? 2.937 14.976 -8.823 1.00 92.81 101 GLU A CA 1
ATOM 758 C C . GLU A 1 101 ? 3.842 15.080 -7.588 1.00 92.81 101 GLU A C 1
ATOM 760 O O . GLU A 1 101 ? 4.806 15.847 -7.564 1.00 92.81 101 GLU A O 1
ATOM 765 N N . ILE A 1 102 ? 3.566 14.249 -6.584 1.00 91.62 102 ILE A N 1
ATOM 766 C CA . ILE A 1 102 ? 4.303 14.202 -5.316 1.00 91.62 102 ILE A CA 1
ATOM 767 C C . ILE A 1 102 ? 5.265 13.011 -5.218 1.00 91.62 102 ILE A C 1
ATOM 769 O O . ILE A 1 102 ? 6.086 12.961 -4.302 1.00 91.62 102 ILE A O 1
ATOM 773 N N . GLY A 1 103 ? 5.193 12.070 -6.157 1.00 93.75 103 GLY A N 1
ATOM 774 C CA . GLY A 1 103 ? 5.930 10.811 -6.161 1.00 93.75 103 GLY A CA 1
ATOM 775 C C . GLY A 1 103 ? 5.237 9.697 -5.373 1.00 93.75 103 GLY A C 1
ATOM 776 O O . GLY A 1 103 ? 4.455 9.948 -4.457 1.00 93.75 103 GLY A O 1
ATOM 777 N N . GLU A 1 104 ? 5.593 8.461 -5.723 1.00 96.56 104 GLU A N 1
ATOM 778 C CA . GLU A 1 104 ? 5.132 7.227 -5.083 1.00 96.56 104 GLU A CA 1
ATOM 779 C C . GLU A 1 104 ? 5.351 7.250 -3.560 1.00 96.56 104 GLU A C 1
ATOM 781 O O . GLU A 1 104 ? 6.447 7.585 -3.084 1.00 96.56 104 GLU A O 1
ATOM 786 N N . SER A 1 105 ? 4.328 6.877 -2.790 1.00 97.44 105 SER A N 1
ATOM 787 C CA . SER A 1 105 ? 4.374 6.987 -1.334 1.00 97.44 105 SER A CA 1
ATOM 788 C C . SER A 1 105 ? 3.567 5.927 -0.591 1.00 97.44 105 SER A C 1
ATOM 790 O O . SER A 1 105 ? 2.691 5.261 -1.136 1.00 97.44 105 SER A O 1
ATOM 792 N N . VAL A 1 106 ? 3.870 5.798 0.703 1.00 98.06 106 VAL A N 1
ATOM 793 C CA . VAL A 1 106 ? 2.976 5.186 1.691 1.00 98.06 106 VAL A CA 1
ATOM 794 C C . VAL A 1 106 ? 2.455 6.287 2.605 1.00 98.06 106 VAL A C 1
ATOM 796 O O . VAL A 1 106 ? 3.231 6.955 3.291 1.00 98.06 106 VAL A O 1
ATOM 799 N N . GLU A 1 107 ? 1.147 6.488 2.606 1.00 98.12 107 GLU A N 1
ATOM 800 C CA . GLU A 1 107 ? 0.450 7.426 3.473 1.00 98.12 107 GLU A CA 1
ATOM 801 C C . GLU A 1 107 ? 0.136 6.764 4.811 1.00 98.12 107 GLU A C 1
ATOM 803 O O . GLU A 1 107 ? -0.314 5.620 4.866 1.00 98.12 107 GLU A O 1
ATOM 808 N N . VAL A 1 108 ? 0.391 7.486 5.897 1.00 97.69 108 VAL A N 1
ATOM 809 C CA . VAL A 1 108 ? 0.203 6.998 7.263 1.00 97.69 108 VAL A CA 1
ATOM 810 C C . VAL A 1 108 ? -0.832 7.869 7.950 1.00 97.69 108 VAL A C 1
ATOM 812 O O . VAL A 1 108 ? -0.658 9.089 8.031 1.00 97.69 108 VAL A O 1
ATOM 815 N N . PHE A 1 109 ? -1.883 7.243 8.465 1.00 98.38 109 PHE A N 1
ATOM 816 C CA . PHE A 1 109 ? -2.990 7.905 9.140 1.00 98.38 109 PHE A CA 1
ATOM 817 C C . PHE A 1 109 ? -3.146 7.370 10.559 1.00 98.38 109 PHE A C 1
ATOM 819 O O . PHE A 1 109 ? -3.166 6.158 10.776 1.00 98.38 109 PHE A O 1
ATOM 826 N N . ASP A 1 110 ? -3.327 8.274 11.512 1.00 97.75 110 ASP A N 1
ATOM 827 C CA . ASP A 1 110 ? -3.833 7.911 12.829 1.00 97.75 110 ASP A CA 1
ATOM 828 C C . ASP A 1 110 ? -5.350 7.695 12.717 1.00 97.75 110 ASP A C 1
ATOM 830 O O . ASP A 1 110 ? -6.060 8.511 12.116 1.00 97.75 110 ASP A O 1
ATOM 834 N N . VAL A 1 111 ? -5.860 6.607 13.295 1.00 97.75 111 VAL A N 1
ATOM 835 C CA . VAL A 1 111 ? -7.301 6.324 13.318 1.00 97.75 111 VAL A CA 1
ATOM 836 C C . VAL A 1 111 ? -7.910 6.900 14.592 1.00 97.75 111 VAL A C 1
ATOM 838 O O . VAL A 1 111 ? -7.685 6.394 15.688 1.00 97.75 111 VAL A O 1
ATOM 841 N N . ILE A 1 112 ? -8.697 7.965 14.479 1.00 97.19 112 ILE A N 1
ATOM 842 C CA . ILE A 1 112 ? -9.249 8.672 15.63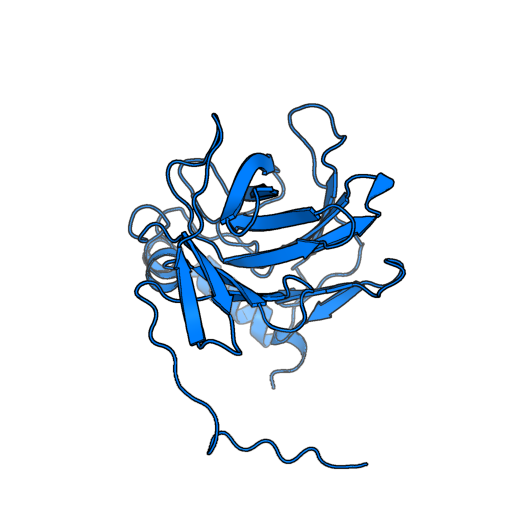8 1.00 97.19 112 ILE A CA 1
ATOM 843 C C . ILE A 1 112 ? -10.702 8.253 15.853 1.00 97.19 112 ILE A C 1
ATOM 845 O O . ILE A 1 112 ? -11.511 8.253 14.925 1.00 97.19 112 ILE A O 1
ATOM 849 N N . ARG A 1 113 ? -11.033 7.904 17.102 1.00 95.44 113 ARG A N 1
ATOM 850 C CA . ARG A 1 113 ? -12.388 7.549 17.531 1.00 95.44 113 ARG A CA 1
ATOM 851 C C . ARG A 1 113 ? -12.921 8.587 18.511 1.00 95.44 113 ARG A C 1
ATOM 853 O O . ARG A 1 113 ? -12.394 8.735 19.611 1.00 95.44 113 ARG A O 1
ATOM 860 N N . GLU A 1 114 ? -14.010 9.243 18.134 1.00 93.25 114 GLU A N 1
ATOM 861 C CA . GLU A 1 114 ? -14.716 10.237 18.945 1.00 93.25 114 GLU A CA 1
ATOM 862 C C . GLU A 1 114 ? -16.167 9.788 19.139 1.00 93.25 114 GLU A C 1
ATOM 864 O O . GLU A 1 114 ? -17.054 10.049 18.325 1.00 93.25 114 GLU A O 1
ATOM 869 N N . GLY A 1 115 ? -16.408 9.041 20.219 1.00 90.12 115 GLY A N 1
ATOM 870 C CA . GLY A 1 115 ? -17.696 8.384 20.439 1.00 90.12 115 GLY A CA 1
ATOM 871 C C . GLY A 1 115 ? -17.967 7.321 19.370 1.00 90.12 115 GLY A C 1
ATOM 872 O O . GLY A 1 115 ? -17.201 6.365 19.240 1.00 90.12 115 GLY A O 1
ATOM 873 N N . SER A 1 116 ? -19.061 7.484 18.621 1.00 86.25 116 SER A N 1
ATOM 874 C CA . SER A 1 116 ? -19.407 6.624 17.480 1.00 86.25 116 SER A CA 1
ATOM 875 C C . SER A 1 116 ? -18.696 7.011 16.185 1.00 86.25 116 SER A C 1
ATOM 877 O O . SER A 1 116 ? -18.706 6.221 15.247 1.00 86.25 116 SER A O 1
ATOM 879 N N . ASN A 1 117 ? -18.100 8.202 16.120 1.00 91.62 117 ASN A N 1
ATOM 880 C CA . ASN A 1 117 ? -17.499 8.712 14.897 1.00 91.62 117 ASN A CA 1
ATOM 881 C C . ASN A 1 117 ? -16.058 8.227 14.781 1.00 91.62 117 ASN A C 1
ATOM 883 O O . ASN A 1 117 ? -15.302 8.230 15.758 1.00 91.62 117 ASN A O 1
ATOM 887 N N . LEU A 1 118 ? -15.677 7.844 13.570 1.00 96.12 118 LEU A N 1
ATOM 888 C CA . LEU A 1 118 ? -14.328 7.425 13.234 1.00 96.12 118 LEU A CA 1
ATOM 889 C C . LEU A 1 118 ? -13.825 8.330 12.110 1.00 96.12 118 LEU A C 1
ATOM 891 O O . LEU A 1 118 ? -14.559 8.626 11.170 1.00 96.12 118 LEU A O 1
ATOM 895 N N . HIS A 1 119 ? -12.591 8.807 12.211 1.00 97.25 119 HIS A N 1
ATOM 896 C CA . HIS A 1 119 ? -11.964 9.607 11.162 1.00 97.25 119 HIS A CA 1
ATOM 897 C C . HIS A 1 119 ? -10.464 9.327 11.084 1.00 97.25 119 HIS A C 1
ATOM 899 O O . HIS A 1 119 ? -9.879 8.709 11.975 1.00 97.25 119 HIS A O 1
ATOM 905 N N . LEU A 1 120 ? -9.849 9.749 9.985 1.00 98.44 120 LEU A N 1
ATOM 906 C CA . LEU A 1 120 ? -8.433 9.549 9.710 1.00 98.44 120 LEU A CA 1
ATOM 907 C C . LEU A 1 120 ? -7.714 10.889 9.816 1.00 98.44 120 LEU A C 1
ATOM 909 O O . LEU A 1 120 ? -8.064 11.835 9.114 1.00 98.44 120 LEU A O 1
ATOM 913 N N . ASN A 1 121 ? -6.687 10.970 10.653 1.00 98.12 121 ASN A N 1
ATOM 914 C CA . ASN A 1 121 ? -5.776 12.108 10.664 1.00 98.12 121 ASN A CA 1
ATOM 915 C C . ASN A 1 121 ? -4.493 11.716 9.935 1.00 98.12 121 ASN A C 1
ATOM 917 O O . ASN A 1 121 ? -3.741 10.859 10.397 1.00 98.12 121 ASN A O 1
ATOM 921 N N . HIS A 1 122 ? -4.238 12.328 8.784 1.00 98.06 122 HIS A N 1
ATOM 922 C CA . HIS A 1 122 ? -3.007 12.121 8.035 1.00 98.06 122 HIS A CA 1
ATOM 923 C C . HIS A 1 122 ? -1.816 12.618 8.841 1.00 98.06 122 HIS A C 1
ATOM 925 O O . HIS A 1 122 ? -1.720 13.789 9.216 1.00 98.06 122 HIS A O 1
ATOM 931 N N . ARG A 1 123 ? -0.896 11.694 9.098 1.00 95.25 123 ARG A N 1
ATOM 932 C CA . ARG A 1 123 ? 0.320 11.952 9.850 1.00 95.25 123 ARG A CA 1
ATOM 933 C C . ARG A 1 123 ? 1.456 12.315 8.912 1.00 95.25 123 ARG A C 1
ATOM 935 O O . ARG A 1 123 ? 2.188 13.266 9.189 1.00 95.25 123 ARG A O 1
ATOM 942 N N . VAL A 1 124 ? 1.653 11.536 7.843 1.00 95.19 124 VAL A N 1
ATOM 943 C CA . VAL A 1 124 ? 2.723 11.778 6.868 1.00 95.19 124 VAL A CA 1
ATOM 944 C C . VAL A 1 124 ? 2.641 10.903 5.610 1.00 95.19 124 VAL A C 1
ATOM 946 O O . VAL A 1 124 ? 2.174 9.771 5.668 1.00 95.19 124 VAL A O 1
ATOM 949 N N . SER A 1 125 ? 3.233 11.393 4.517 1.00 95.75 125 SER A N 1
ATOM 950 C CA . SER A 1 125 ? 3.635 10.608 3.344 1.00 95.75 125 SER A CA 1
ATOM 951 C C . SER A 1 125 ? 5.084 10.122 3.463 1.00 95.75 125 SER A C 1
ATOM 953 O O . SER A 1 125 ? 6.014 10.925 3.611 1.00 95.75 125 SER A O 1
ATOM 955 N N . ILE A 1 126 ? 5.307 8.815 3.356 1.00 95.88 126 ILE A N 1
ATOM 956 C CA . ILE A 1 126 ? 6.638 8.208 3.292 1.00 95.88 126 ILE A CA 1
ATOM 957 C C . ILE A 1 126 ? 7.031 8.016 1.836 1.00 95.88 126 ILE A C 1
ATOM 959 O O . ILE A 1 126 ? 6.364 7.293 1.106 1.00 95.88 126 ILE A O 1
ATOM 963 N N . ARG A 1 127 ? 8.135 8.645 1.433 1.00 95.12 127 ARG A N 1
ATOM 964 C CA . ARG A 1 127 ? 8.707 8.559 0.084 1.00 95.12 127 ARG A CA 1
ATOM 965 C C . ARG A 1 127 ? 10.131 8.041 0.169 1.00 95.12 127 ARG A C 1
ATOM 967 O O . ARG A 1 127 ? 10.812 8.264 1.166 1.00 95.12 127 ARG A O 1
ATOM 974 N N . SER A 1 128 ? 10.598 7.393 -0.889 1.00 94.88 128 SER A N 1
ATOM 975 C CA . SER A 1 128 ? 11.962 6.879 -0.969 1.00 94.88 128 SER A CA 1
ATOM 976 C C . SER A 1 128 ? 12.468 6.947 -2.406 1.00 94.88 128 SER A C 1
ATOM 978 O O . SER A 1 128 ? 11.710 6.618 -3.314 1.00 94.88 128 SER A O 1
ATOM 980 N N . PRO A 1 129 ? 13.756 7.261 -2.645 1.00 94.06 129 PRO A N 1
ATOM 981 C CA . PRO A 1 129 ? 14.364 7.120 -3.971 1.00 94.06 129 PRO A CA 1
ATOM 982 C C . PRO A 1 129 ? 14.331 5.685 -4.521 1.00 94.06 129 PRO A C 1
ATOM 984 O O . PRO A 1 129 ? 14.599 5.470 -5.699 1.00 94.06 129 PRO A O 1
ATOM 987 N N . LEU A 1 130 ? 14.054 4.692 -3.666 1.00 95.69 130 LEU A N 1
ATOM 988 C CA . LEU A 1 130 ? 13.871 3.301 -4.076 1.00 95.69 130 LEU A CA 1
ATOM 989 C C . LEU A 1 130 ? 12.490 3.030 -4.681 1.00 95.69 130 LEU A C 1
ATOM 991 O O . LEU A 1 130 ? 12.343 2.027 -5.378 1.00 95.69 130 LEU A O 1
ATOM 995 N N . PHE A 1 131 ? 11.497 3.876 -4.394 1.00 96.94 131 PHE A N 1
ATOM 996 C CA . PHE A 1 131 ? 10.135 3.699 -4.879 1.00 96.94 131 PHE A CA 1
ATOM 997 C C . PHE A 1 131 ? 10.062 4.143 -6.334 1.00 96.94 131 PHE A C 1
ATOM 999 O O . PHE A 1 131 ? 10.264 5.311 -6.662 1.00 96.94 131 PHE A O 1
ATOM 1006 N N . GLN A 1 132 ? 9.806 3.183 -7.215 1.00 96.38 132 GLN A N 1
ATOM 1007 C CA . GLN A 1 132 ? 9.564 3.463 -8.619 1.00 96.38 132 GLN A CA 1
ATOM 1008 C C . GLN A 1 132 ? 8.089 3.822 -8.820 1.00 96.38 132 GLN A C 1
ATOM 1010 O O . GLN A 1 132 ? 7.221 3.314 -8.114 1.00 96.38 132 GLN A O 1
ATOM 1015 N N . ASN A 1 133 ? 7.805 4.672 -9.806 1.00 96.69 133 ASN A N 1
ATOM 1016 C CA . ASN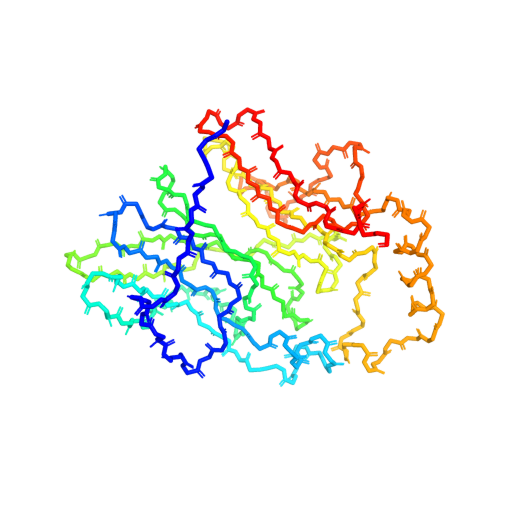 A 1 133 ? 6.442 5.100 -10.113 1.00 96.69 133 ASN A CA 1
ATOM 1017 C C . ASN A 1 133 ? 5.501 3.908 -10.337 1.00 96.69 133 ASN A C 1
ATOM 1019 O O . ASN A 1 133 ? 5.763 3.064 -11.204 1.00 96.69 133 ASN A O 1
ATOM 1023 N N . TYR A 1 134 ? 4.398 3.897 -9.589 1.00 97.31 134 TYR A N 1
ATOM 1024 C CA . TYR A 1 134 ? 3.308 2.920 -9.648 1.00 97.31 134 TYR A CA 1
ATOM 1025 C C . TYR A 1 134 ? 3.733 1.478 -9.347 1.00 97.31 134 TYR A C 1
ATOM 1027 O O . TYR A 1 134 ? 3.024 0.524 -9.676 1.00 97.31 134 TYR A O 1
ATOM 1035 N N . ALA A 1 135 ? 4.927 1.305 -8.781 1.00 97.44 135 ALA A N 1
ATOM 1036 C CA . ALA A 1 135 ? 5.526 0.001 -8.572 1.00 97.44 135 ALA A CA 1
ATOM 1037 C C . ALA A 1 135 ? 5.248 -0.563 -7.184 1.00 97.44 135 ALA A C 1
ATOM 1039 O O . ALA A 1 135 ? 5.527 -1.743 -6.990 1.00 97.44 135 ALA A O 1
ATOM 1040 N N . LEU A 1 136 ? 4.727 0.217 -6.233 1.00 98.31 136 LEU A N 1
ATOM 1041 C CA . LEU A 1 136 ? 4.293 -0.326 -4.947 1.00 98.31 136 LEU A CA 1
ATOM 1042 C C . LEU A 1 136 ? 2.954 -1.059 -5.094 1.00 98.31 136 LEU A C 1
ATOM 1044 O O . LEU A 1 136 ? 2.190 -0.787 -6.020 1.00 98.31 136 LEU A O 1
ATOM 1048 N N . ASN A 1 137 ? 2.690 -2.027 -4.220 1.00 98.19 137 ASN A N 1
ATOM 1049 C CA . ASN A 1 137 ? 1.441 -2.788 -4.255 1.00 98.19 137 ASN A CA 1
ATOM 1050 C C . ASN A 1 137 ? 0.768 -2.825 -2.894 1.00 98.19 137 ASN A C 1
ATOM 1052 O O . ASN A 1 137 ? -0.294 -2.236 -2.747 1.00 98.19 137 ASN A O 1
ATOM 1056 N N . ASP A 1 138 ? 1.415 -3.445 -1.913 1.00 98.50 138 ASP A N 1
ATOM 1057 C CA . ASP A 1 138 ? 0.811 -3.765 -0.627 1.00 98.50 138 ASP A CA 1
ATOM 1058 C C . ASP A 1 138 ? 1.754 -3.450 0.538 1.00 98.50 138 ASP A C 1
ATOM 1060 O O . ASP A 1 138 ? 2.975 -3.381 0.370 1.00 98.50 138 ASP A O 1
ATOM 1064 N N . VAL A 1 139 ? 1.194 -3.204 1.719 1.00 98.69 139 VAL A N 1
ATOM 1065 C CA . VAL A 1 139 ? 1.891 -2.705 2.904 1.00 98.69 139 VAL A CA 1
ATOM 1066 C C . VAL A 1 139 ? 1.456 -3.462 4.153 1.00 98.69 139 VAL A C 1
ATOM 1068 O O . VAL A 1 139 ? 0.294 -3.778 4.318 1.00 98.69 139 VAL A O 1
ATOM 1071 N N . VAL A 1 140 ? 2.376 -3.713 5.085 1.00 98.19 140 VAL A N 1
ATOM 1072 C CA . VAL A 1 140 ? 2.058 -4.236 6.425 1.00 98.19 140 VAL A CA 1
ATOM 1073 C C . VAL A 1 140 ? 2.904 -3.570 7.494 1.00 98.19 140 VAL A C 1
ATOM 1075 O O . VAL A 1 140 ? 4.068 -3.230 7.271 1.00 98.19 140 VAL A O 1
ATOM 1078 N N . GLU A 1 141 ? 2.353 -3.436 8.696 1.00 97.38 141 GLU A N 1
ATOM 1079 C CA . GLU A 1 141 ? 3.145 -3.042 9.860 1.00 97.38 141 GLU A CA 1
ATOM 1080 C C . GLU A 1 141 ? 4.151 -4.139 10.247 1.00 97.38 141 GLU A C 1
ATOM 1082 O O . GLU A 1 141 ? 3.841 -5.331 10.265 1.00 97.38 141 GLU A O 1
ATOM 1087 N N . GLY A 1 142 ? 5.366 -3.710 10.581 1.00 95.88 142 GLY A N 1
ATOM 1088 C CA . GLY A 1 142 ? 6.419 -4.529 11.163 1.00 95.88 142 GLY A CA 1
ATOM 1089 C C . GLY A 1 142 ? 6.376 -4.524 12.689 1.00 95.88 142 GLY A C 1
ATOM 1090 O O . GLY A 1 142 ? 5.354 -4.832 13.299 1.00 95.88 142 GLY A O 1
ATOM 1091 N N . VAL A 1 143 ? 7.509 -4.183 13.310 1.00 92.38 143 VAL A N 1
ATOM 1092 C CA . VAL A 1 143 ? 7.624 -4.047 14.767 1.00 92.38 143 VAL A CA 1
ATOM 1093 C C . VAL A 1 143 ? 7.049 -2.684 15.193 1.00 92.38 143 VAL A C 1
ATOM 1095 O O . VAL A 1 143 ? 7.634 -1.651 14.842 1.00 92.38 143 VAL A O 1
ATOM 1098 N N . PRO A 1 144 ? 5.942 -2.637 15.966 1.00 87.88 144 PRO A N 1
ATOM 1099 C CA . PRO A 1 144 ? 5.259 -1.379 16.293 1.00 87.88 144 PRO A CA 1
ATOM 1100 C C . PRO A 1 144 ? 6.142 -0.401 17.073 1.00 87.88 144 PRO A C 1
ATOM 1102 O O . PRO A 1 144 ? 6.199 0.789 16.758 1.00 87.88 144 PRO A O 1
ATOM 1105 N N . ASP A 1 145 ? 6.911 -0.910 18.039 1.00 87.62 145 ASP A N 1
ATOM 1106 C CA . ASP A 1 145 ? 7.798 -0.091 18.871 1.00 87.62 145 ASP A CA 1
ATOM 1107 C C . ASP A 1 145 ? 8.939 0.540 18.071 1.00 87.62 145 ASP A C 1
ATOM 11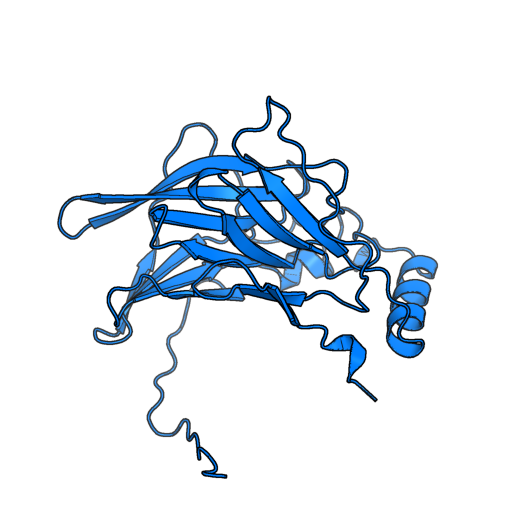09 O O . ASP A 1 145 ? 9.458 1.590 18.450 1.00 87.62 145 ASP A O 1
ATOM 1113 N N . GLU A 1 146 ? 9.321 -0.048 16.939 1.00 88.00 146 GLU A N 1
ATOM 1114 C CA . GLU A 1 146 ? 10.311 0.505 16.011 1.00 88.00 146 GLU A CA 1
ATOM 1115 C C . GLU A 1 146 ? 9.670 1.436 14.961 1.00 88.00 146 GLU A C 1
ATOM 1117 O O . GLU A 1 146 ? 10.377 2.119 14.213 1.00 88.00 146 GLU A O 1
ATOM 1122 N N . GLN A 1 147 ? 8.336 1.545 14.973 1.00 92.69 147 GLN A N 1
ATOM 1123 C CA . GLN A 1 147 ? 7.506 2.236 13.984 1.00 92.69 147 GLN A CA 1
ATOM 1124 C C . GLN A 1 147 ? 7.875 1.828 12.559 1.00 92.69 147 GLN A C 1
ATOM 1126 O O . GLN A 1 147 ? 8.096 2.675 11.685 1.00 92.69 147 GLN A O 1
ATOM 1131 N N . GLU A 1 148 ? 8.004 0.522 12.358 1.00 95.12 148 GLU A N 1
ATOM 1132 C CA . GLU A 1 148 ? 8.402 -0.059 11.088 1.00 95.12 148 GLU A CA 1
ATOM 1133 C C . GLU A 1 148 ? 7.224 -0.577 10.299 1.00 95.12 148 GLU A C 1
ATOM 1135 O O . GLU A 1 148 ? 6.230 -1.045 10.850 1.00 95.12 148 GLU A O 1
ATOM 1140 N N . PHE A 1 149 ? 7.377 -0.545 8.986 1.00 97.56 149 PHE A N 1
ATOM 1141 C CA . PHE A 1 149 ? 6.452 -1.171 8.065 1.00 97.56 149 PHE A CA 1
ATOM 1142 C C . PHE A 1 149 ? 7.205 -1.674 6.839 1.00 97.56 149 PHE A C 1
ATOM 1144 O O . PHE A 1 149 ? 8.334 -1.255 6.552 1.00 97.56 149 PHE A O 1
ATOM 1151 N N . TYR A 1 150 ? 6.569 -2.593 6.132 1.00 98.50 150 TYR A N 1
ATOM 1152 C CA . TYR A 1 150 ? 7.098 -3.231 4.944 1.00 98.50 150 TYR A CA 1
ATOM 1153 C C . TYR A 1 150 ? 6.150 -2.984 3.788 1.00 98.50 150 TYR A C 1
ATOM 1155 O O . TYR A 1 150 ? 4.942 -3.033 3.979 1.00 98.50 150 TYR A O 1
ATOM 1163 N N . VAL A 1 151 ? 6.693 -2.713 2.607 1.00 98.56 151 VAL A N 1
ATOM 1164 C CA . VAL A 1 151 ? 5.898 -2.466 1.400 1.00 98.56 151 VAL A CA 1
ATOM 1165 C C . VAL A 1 151 ? 6.482 -3.241 0.227 1.00 98.56 151 VAL A C 1
ATOM 1167 O O . VAL A 1 151 ? 7.706 -3.319 0.068 1.00 98.56 151 VAL A O 1
ATOM 1170 N N . THR A 1 152 ? 5.623 -3.866 -0.566 1.00 98.69 152 THR A N 1
ATOM 1171 C CA . THR A 1 152 ? 6.012 -4.654 -1.733 1.00 98.69 152 THR A CA 1
ATOM 1172 C C . THR A 1 152 ? 6.173 -3.774 -2.962 1.00 98.69 152 THR A C 1
ATOM 1174 O O . THR A 1 152 ? 5.469 -2.784 -3.145 1.00 98.69 152 THR A O 1
ATOM 1177 N N . GLU A 1 153 ? 7.124 -4.142 -3.815 1.00 98.25 153 GLU A N 1
ATOM 1178 C CA . GLU A 1 153 ? 7.298 -3.578 -5.148 1.00 98.25 153 GLU A CA 1
ATOM 1179 C C . GLU A 1 153 ? 6.869 -4.632 -6.170 1.00 98.25 153 GLU A C 1
ATOM 1181 O O . GLU A 1 153 ? 7.617 -5.575 -6.382 1.00 98.25 153 GLU A O 1
ATOM 1186 N N . TRP A 1 154 ? 5.705 -4.518 -6.808 1.00 96.12 154 TRP A N 1
ATOM 1187 C CA . TRP A 1 154 ? 5.190 -5.554 -7.718 1.00 96.12 154 TRP A CA 1
ATOM 1188 C C . TRP A 1 154 ? 5.631 -5.393 -9.173 1.00 96.12 154 TRP A C 1
ATOM 1190 O O . TRP A 1 154 ? 5.567 -6.356 -9.940 1.00 96.12 154 TRP A O 1
ATOM 1200 N N . LEU A 1 155 ? 6.103 -4.203 -9.561 1.00 95.31 155 LEU A N 1
ATOM 1201 C CA . LEU A 1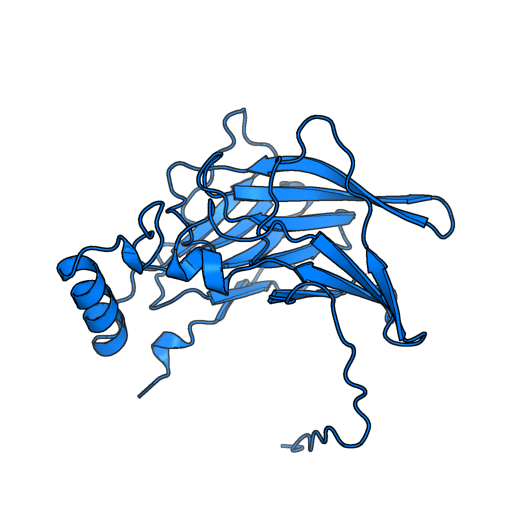 155 ? 6.651 -3.961 -10.894 1.00 95.31 155 LEU A CA 1
ATOM 1202 C C . LEU A 1 155 ? 8.184 -3.955 -10.853 1.00 95.31 155 LEU A C 1
ATOM 1204 O O . LEU A 1 155 ? 8.775 -3.207 -10.076 1.00 95.31 155 LEU A O 1
ATOM 1208 N N . PRO A 1 156 ? 8.864 -4.715 -11.731 1.00 93.56 156 PRO A N 1
ATOM 1209 C CA . PRO A 1 156 ? 10.326 -4.689 -11.803 1.00 93.56 156 PRO A CA 1
ATOM 1210 C C . PRO A 1 156 ? 10.854 -3.329 -12.286 1.00 93.56 156 PRO A C 1
ATOM 1212 O O . PRO A 1 156 ? 11.962 -2.921 -11.930 1.00 93.56 156 PRO A O 1
ATOM 1215 N N . PHE A 1 157 ? 10.049 -2.621 -13.082 1.00 94.50 157 PHE A N 1
ATOM 1216 C CA . PHE A 1 157 ? 10.325 -1.284 -13.584 1.00 94.50 157 PHE A CA 1
ATOM 1217 C C . PHE A 1 157 ? 9.094 -0.407 -13.379 1.00 94.50 157 PHE A C 1
ATOM 1219 O O . PHE A 1 157 ? 7.993 -0.801 -13.761 1.00 94.50 157 PHE A O 1
ATOM 1226 N N . GLY A 1 158 ? 9.286 0.792 -12.832 1.00 94.75 158 GLY A N 1
ATOM 1227 C CA . GLY A 1 158 ? 8.209 1.774 -12.748 1.00 94.75 158 GLY A CA 1
ATOM 1228 C C . GLY A 1 158 ? 7.734 2.236 -14.125 1.00 94.75 158 GLY A C 1
ATOM 1229 O O . GLY A 1 158 ? 8.492 2.241 -15.107 1.00 94.75 158 GLY A O 1
ATOM 1230 N N . LEU A 1 159 ? 6.480 2.670 -14.181 1.00 95.75 159 LEU A N 1
ATOM 1231 C CA . LEU A 1 159 ? 5.882 3.226 -15.391 1.00 95.75 159 LEU A CA 1
ATOM 1232 C C . LEU A 1 159 ? 6.209 4.726 -15.522 1.00 95.75 159 LEU A C 1
ATOM 1234 O O . LEU A 1 159 ? 6.466 5.414 -14.529 1.00 95.75 159 LEU A O 1
ATOM 1238 N N . PRO A 1 160 ? 6.237 5.276 -16.746 1.00 95.56 160 PRO A N 1
ATOM 1239 C CA . PRO A 1 160 ? 6.343 6.722 -16.919 1.00 95.56 160 PRO A CA 1
ATOM 1240 C C . PRO A 1 160 ? 5.098 7.446 -16.366 1.00 95.56 160 PRO A C 1
ATOM 1242 O O . PRO A 1 160 ? 4.054 6.818 -16.195 1.00 95.56 160 PRO A O 1
ATOM 1245 N N . PRO A 1 161 ? 5.161 8.777 -16.152 1.00 95.38 161 PRO A N 1
ATOM 1246 C CA . PRO A 1 161 ? 4.030 9.552 -15.625 1.00 95.38 161 PRO A CA 1
ATOM 1247 C C . PRO A 1 161 ? 2.729 9.471 -16.436 1.00 95.38 161 PRO A C 1
ATOM 1249 O O . PRO A 1 161 ? 1.675 9.782 -15.906 1.00 95.38 161 PRO A O 1
ATOM 1252 N N . GLY A 1 162 ? 2.793 9.064 -17.709 1.00 96.25 162 GLY A N 1
ATOM 1253 C CA . GLY A 1 162 ? 1.625 8.814 -18.564 1.00 96.25 162 GLY A CA 1
ATOM 1254 C C . GLY A 1 162 ? 1.169 7.350 -18.599 1.00 96.25 162 GLY A C 1
ATOM 1255 O O . GLY A 1 162 ? 0.561 6.936 -19.581 1.00 96.25 162 GLY A O 1
ATOM 1256 N N . GLY A 1 163 ? 1.534 6.533 -17.606 1.00 96.25 163 GLY A N 1
ATOM 1257 C CA . GLY A 1 163 ? 1.146 5.121 -17.529 1.00 96.25 163 GLY A CA 1
ATOM 1258 C C . GLY A 1 163 ? 1.714 4.249 -18.660 1.00 96.25 163 GLY A C 1
ATOM 1259 O O . GLY A 1 163 ? 2.743 4.553 -19.269 1.00 96.25 163 GLY A O 1
ATOM 1260 N N . LYS A 1 164 ? 1.049 3.125 -18.945 1.00 95.31 164 LYS A N 1
ATOM 1261 C CA . LYS A 1 164 ? 1.425 2.161 -19.998 1.00 95.31 164 LYS A CA 1
ATOM 1262 C C . LYS A 1 164 ? 1.353 2.755 -21.405 1.00 95.31 164 LYS A C 1
ATOM 1264 O O . LYS A 1 164 ? 2.068 2.291 -22.297 1.00 95.31 164 LYS A O 1
ATOM 1269 N N . GLU A 1 165 ? 0.516 3.759 -21.640 1.00 95.31 165 GLU A N 1
ATOM 1270 C CA . GLU A 1 165 ? 0.414 4.433 -22.940 1.00 95.31 165 GLU A CA 1
ATOM 1271 C C . GLU A 1 165 ? 1.702 5.177 -23.305 1.00 95.31 165 GLU A C 1
ATOM 1273 O O . GLU A 1 165 ? 2.144 5.116 -24.452 1.00 95.31 165 GLU A O 1
ATOM 1278 N N . ALA A 1 166 ? 2.367 5.783 -22.319 1.00 94.31 166 ALA A N 1
ATOM 1279 C CA . ALA A 1 166 ? 3.642 6.475 -22.505 1.00 94.31 166 ALA A CA 1
ATOM 1280 C C . ALA A 1 166 ? 4.875 5.549 -22.423 1.00 94.31 166 ALA A C 1
ATOM 1282 O O . ALA A 1 166 ? 6.013 6.002 -22.574 1.00 94.31 166 ALA A O 1
ATOM 1283 N N . GLU A 1 167 ? 4.690 4.253 -22.158 1.00 92.44 167 GLU A N 1
ATOM 1284 C CA . GLU A 1 167 ? 5.791 3.306 -21.990 1.00 92.44 167 GLU A CA 1
ATOM 1285 C C . GLU A 1 167 ? 6.405 2.880 -23.336 1.00 92.44 167 GLU A C 1
ATOM 1287 O O . GLU A 1 167 ? 5.718 2.493 -24.287 1.00 92.44 167 GLU A O 1
ATOM 1292 N N . SER A 1 168 ? 7.739 2.898 -23.397 1.00 89.25 168 SER A N 1
ATOM 1293 C CA . SER A 1 168 ? 8.505 2.474 -24.566 1.00 89.25 168 SER A CA 1
ATOM 1294 C C . SER A 1 168 ? 8.332 0.979 -24.867 1.00 89.25 168 SER A C 1
ATOM 1296 O O . SER A 1 168 ? 8.269 0.135 -23.971 1.00 89.25 168 SER A O 1
ATOM 1298 N N . GLY A 1 169 ? 8.351 0.615 -26.155 1.00 86.50 169 GLY A N 1
ATOM 1299 C CA . GLY A 1 169 ? 8.188 -0.783 -26.581 1.00 86.50 169 GLY A CA 1
ATOM 1300 C C . GLY A 1 169 ? 9.224 -1.754 -25.993 1.00 86.50 169 GLY A C 1
ATOM 1301 O O . GLY A 1 169 ? 8.892 -2.902 -25.709 1.00 86.50 169 GLY A O 1
ATOM 1302 N N . HIS A 1 170 ? 10.459 -1.302 -25.741 1.00 87.50 170 HIS A N 1
ATOM 1303 C CA . HIS A 1 170 ? 11.500 -2.148 -25.142 1.00 87.50 170 HIS A CA 1
ATOM 1304 C C . HIS A 1 170 ? 11.232 -2.475 -23.667 1.00 87.50 170 HIS A C 1
ATOM 1306 O O . HIS A 1 170 ? 11.524 -3.590 -23.244 1.00 87.50 170 HIS A O 1
ATOM 1312 N N . LYS A 1 171 ? 10.660 -1.542 -22.889 1.00 86.44 171 LYS A N 1
ATOM 1313 C CA . LYS A 1 171 ? 10.294 -1.801 -21.488 1.00 86.44 171 LYS A CA 1
ATOM 1314 C C . LYS A 1 171 ? 9.123 -2.773 -21.406 1.00 86.44 171 LYS A C 1
ATOM 1316 O O . LYS A 1 171 ? 9.220 -3.757 -20.680 1.00 86.44 171 LYS A O 1
ATOM 1321 N N . LYS A 1 172 ? 8.112 -2.594 -22.263 1.00 86.25 172 LYS A N 1
ATOM 1322 C CA . LYS A 1 172 ? 7.004 -3.552 -22.419 1.00 86.25 172 LYS A CA 1
ATOM 1323 C C . LYS A 1 172 ? 7.518 -4.962 -22.706 1.00 86.25 172 LYS A C 1
ATOM 1325 O O . LYS A 1 172 ? 7.152 -5.908 -22.012 1.00 86.25 172 LYS A O 1
ATOM 1330 N N . LEU A 1 173 ? 8.410 -5.097 -23.691 1.00 87.19 173 LEU A N 1
ATOM 1331 C CA . LEU A 1 173 ? 9.002 -6.387 -24.051 1.00 87.19 173 LEU A CA 1
ATOM 1332 C C . LEU A 1 173 ? 9.825 -6.989 -22.900 1.00 87.19 173 LEU A C 1
ATOM 1334 O O . LEU A 1 173 ? 9.720 -8.187 -22.643 1.00 87.19 173 LEU A O 1
ATOM 1338 N N . ALA A 1 174 ? 10.608 -6.174 -22.188 1.00 89.25 174 ALA A N 1
ATOM 1339 C CA . ALA A 1 174 ? 11.382 -6.623 -21.033 1.00 89.25 174 ALA A CA 1
ATOM 1340 C C . ALA A 1 174 ? 10.477 -7.133 -19.900 1.00 89.25 174 ALA A C 1
ATOM 1342 O O . ALA A 1 174 ? 10.732 -8.207 -19.360 1.00 89.25 174 ALA A O 1
ATOM 1343 N N . SER A 1 175 ? 9.393 -6.421 -19.582 1.00 86.69 175 SER A N 1
ATOM 1344 C CA . SER A 1 175 ? 8.408 -6.831 -18.573 1.00 86.69 175 SER A CA 1
ATOM 1345 C C . SER A 1 175 ? 7.729 -8.156 -18.934 1.00 86.69 175 SER A C 1
ATOM 1347 O O . SER A 1 175 ? 7.562 -9.023 -18.075 1.00 86.69 175 SER A O 1
ATOM 1349 N N . VAL A 1 176 ? 7.394 -8.363 -20.212 1.00 86.88 176 VAL A N 1
ATOM 1350 C CA . VAL A 1 176 ? 6.870 -9.649 -20.703 1.00 86.88 176 VAL A CA 1
ATOM 1351 C C . VAL A 1 176 ? 7.914 -10.757 -20.548 1.00 86.88 176 VAL A C 1
ATOM 1353 O O . VAL A 1 176 ? 7.608 -11.817 -20.005 1.00 86.88 176 VAL A O 1
ATOM 1356 N N . ALA A 1 177 ? 9.161 -10.509 -20.958 1.00 89.06 177 ALA A N 1
ATOM 1357 C CA . ALA A 1 177 ? 10.241 -11.486 -20.839 1.00 89.06 177 ALA A CA 1
ATOM 1358 C C . ALA A 1 177 ? 10.517 -11.876 -19.378 1.00 89.06 177 ALA A C 1
ATOM 1360 O O . ALA A 1 177 ? 10.692 -13.057 -19.096 1.00 89.06 177 ALA A O 1
ATOM 1361 N N . ILE A 1 178 ? 10.493 -10.920 -18.444 1.00 88.94 178 ILE A N 1
ATOM 1362 C CA . ILE A 1 178 ? 10.642 -11.172 -17.002 1.00 88.94 178 ILE A CA 1
ATOM 1363 C C . ILE A 1 178 ? 9.563 -12.131 -16.497 1.00 88.94 178 ILE A C 1
ATOM 1365 O O . ILE A 1 178 ? 9.888 -13.094 -15.806 1.00 88.94 178 ILE A O 1
ATOM 1369 N N . ASN A 1 179 ? 8.303 -11.907 -16.875 1.00 86.94 179 ASN A N 1
ATOM 1370 C CA . ASN A 1 179 ? 7.182 -12.740 -16.441 1.00 86.94 179 ASN A CA 1
ATOM 1371 C C . ASN A 1 179 ? 7.183 -14.139 -17.080 1.00 86.94 179 ASN A C 1
ATOM 1373 O O . ASN A 1 179 ? 6.799 -15.105 -16.421 1.00 86.94 179 ASN A O 1
ATOM 1377 N N . ILE A 1 180 ? 7.626 -14.272 -18.335 1.00 89.56 180 ILE A N 1
ATOM 1378 C CA . ILE A 1 180 ? 7.748 -15.573 -19.017 1.00 89.56 180 ILE A CA 1
ATOM 1379 C C . ILE A 1 180 ? 8.926 -16.369 -18.449 1.00 89.56 180 ILE A C 1
ATOM 1381 O O . ILE A 1 180 ? 8.783 -17.539 -18.110 1.00 89.56 180 ILE A O 1
ATOM 1385 N N . LEU A 1 181 ? 10.089 -15.727 -18.317 1.00 92.94 181 LEU A N 1
ATOM 1386 C CA . LEU A 1 181 ? 11.328 -16.350 -17.842 1.00 92.94 181 LEU A CA 1
ATOM 1387 C C . LEU A 1 181 ? 11.429 -16.401 -16.311 1.00 92.94 181 LEU A C 1
ATOM 1389 O O . LEU A 1 181 ? 12.441 -16.860 -15.785 1.00 92.94 181 LEU A O 1
ATOM 1393 N N . LYS A 1 182 ? 10.402 -15.922 -15.599 1.00 93.38 182 LYS A N 1
ATOM 1394 C CA . LYS A 1 182 ? 10.313 -15.910 -14.130 1.00 93.38 182 LYS A CA 1
ATOM 1395 C C . LYS A 1 182 ? 11.531 -15.254 -13.471 1.00 93.38 182 LYS A C 1
ATOM 1397 O O . LYS A 1 182 ? 12.041 -15.727 -12.453 1.00 93.38 182 LYS A O 1
ATOM 1402 N N . ILE A 1 183 ? 12.018 -14.163 -14.063 1.00 94.94 183 ILE A N 1
ATOM 1403 C CA . ILE A 1 183 ? 13.184 -13.439 -13.547 1.00 94.94 183 ILE A CA 1
ATOM 1404 C C . ILE A 1 183 ? 12.772 -12.713 -12.269 1.00 94.94 183 ILE A C 1
ATOM 1406 O O . ILE A 1 183 ? 11.844 -11.910 -12.265 1.00 94.94 183 ILE A O 1
ATOM 1410 N N . ARG A 1 184 ? 13.483 -12.983 -11.174 1.00 96.69 184 ARG A N 1
ATOM 1411 C CA . ARG A 1 184 ? 13.146 -12.437 -9.862 1.00 96.69 184 ARG A CA 1
ATOM 1412 C C . ARG A 1 184 ? 13.823 -11.087 -9.633 1.00 96.69 184 ARG A C 1
ATOM 1414 O O . ARG A 1 184 ? 14.990 -11.050 -9.242 1.00 96.69 184 ARG A O 1
ATOM 1421 N N . LEU A 1 185 ? 13.114 -9.990 -9.887 1.00 96.56 185 LEU A N 1
ATOM 1422 C CA . LEU A 1 185 ? 13.640 -8.623 -9.756 1.00 96.56 185 LEU A CA 1
ATOM 1423 C C . LEU A 1 185 ? 12.931 -7.789 -8.691 1.00 96.56 185 LEU A C 1
ATOM 1425 O O . LEU A 1 185 ? 13.541 -6.865 -8.152 1.00 96.56 185 LEU A O 1
ATOM 1429 N N . THR A 1 186 ? 11.683 -8.115 -8.366 1.00 97.56 186 THR A N 1
ATOM 1430 C CA . THR A 1 186 ? 10.874 -7.339 -7.431 1.00 97.56 186 THR A CA 1
ATOM 1431 C C . THR A 1 186 ? 11.282 -7.563 -5.983 1.00 97.56 186 THR A C 1
ATOM 1433 O O . THR A 1 186 ? 11.919 -8.567 -5.631 1.00 97.56 186 THR A O 1
ATOM 1436 N N . ARG A 1 187 ? 10.950 -6.593 -5.130 1.00 98.06 187 ARG A N 1
ATOM 1437 C CA . ARG A 1 187 ? 11.519 -6.443 -3.786 1.00 98.06 187 ARG A CA 1
ATOM 1438 C C . ARG A 1 187 ? 10.438 -6.200 -2.740 1.00 98.06 187 ARG A C 1
ATOM 1440 O O . ARG A 1 187 ? 9.297 -5.885 -3.049 1.00 98.06 187 ARG A O 1
ATOM 1447 N N . VAL A 1 188 ? 10.856 -6.311 -1.485 1.00 98.50 188 VAL A N 1
ATOM 1448 C CA . VAL A 1 188 ? 10.147 -5.757 -0.331 1.00 98.50 188 VAL A CA 1
ATOM 1449 C C . VAL A 1 188 ? 11.047 -4.696 0.281 1.00 98.50 188 VAL A C 1
ATOM 1451 O O . VAL A 1 188 ? 12.255 -4.921 0.445 1.00 98.50 188 VAL A O 1
ATOM 1454 N N . PHE A 1 189 ? 10.478 -3.547 0.613 1.00 98.31 189 PHE A N 1
ATOM 1455 C CA . PHE A 1 189 ? 11.166 -2.473 1.311 1.00 98.31 189 PHE A CA 1
ATOM 1456 C C . PHE A 1 189 ? 10.799 -2.478 2.792 1.00 98.31 189 PHE A C 1
ATOM 1458 O O . PHE A 1 189 ? 9.657 -2.755 3.134 1.00 98.31 189 PHE A O 1
ATOM 1465 N N . ARG A 1 190 ? 11.765 -2.161 3.658 1.00 97.56 190 ARG A N 1
ATOM 1466 C CA . ARG A 1 190 ? 11.580 -1.874 5.087 1.00 97.56 190 ARG A CA 1
ATOM 1467 C C . ARG A 1 190 ? 11.689 -0.368 5.275 1.00 97.56 190 ARG A C 1
ATOM 1469 O O . ARG A 1 190 ? 12.680 0.232 4.859 1.00 97.56 190 ARG A O 1
ATOM 1476 N N . CYS A 1 191 ? 10.699 0.235 5.906 1.00 96.69 191 CYS A N 1
ATOM 1477 C CA . CYS A 1 191 ? 10.641 1.664 6.179 1.00 96.69 191 CYS A CA 1
ATOM 1478 C C . CYS A 1 191 ? 10.454 1.895 7.681 1.00 96.69 191 CYS A C 1
ATOM 1480 O O . CYS A 1 191 ? 9.865 1.062 8.366 1.00 96.69 191 CYS A O 1
ATOM 1482 N N . SER A 1 192 ? 10.921 3.038 8.192 1.00 94.19 192 SER A N 1
ATOM 1483 C CA . SER A 1 192 ? 10.707 3.429 9.591 1.00 94.19 192 SER A CA 1
ATOM 1484 C C . SER A 1 192 ? 10.219 4.870 9.702 1.00 94.19 192 SER A C 1
ATOM 1486 O O . SER A 1 192 ? 10.774 5.786 9.089 1.00 94.19 192 SER A O 1
ATOM 1488 N N . LEU A 1 193 ? 9.206 5.094 10.543 1.00 90.88 193 LEU A N 1
ATOM 1489 C CA . LEU A 1 193 ? 8.711 6.436 10.861 1.00 90.88 193 LEU A CA 1
ATOM 1490 C C . LEU A 1 193 ? 9.657 7.213 11.786 1.00 90.88 193 LEU A C 1
ATOM 1492 O O . LEU A 1 193 ? 9.559 8.443 11.843 1.00 90.88 193 LEU A O 1
ATOM 1496 N N . LYS A 1 194 ? 10.572 6.513 12.476 1.00 88.25 194 LYS A N 1
ATOM 1497 C CA . LYS A 1 194 ? 11.596 7.097 13.358 1.00 88.25 194 LYS A CA 1
ATOM 1498 C C . LYS A 1 194 ? 12.782 7.692 12.600 1.00 88.25 194 LYS A C 1
ATOM 1500 O O . LYS A 1 194 ? 13.538 8.460 13.192 1.00 88.25 194 LYS A O 1
ATOM 1505 N N . ALA A 1 195 ? 12.969 7.339 11.327 1.00 80.12 195 ALA A N 1
ATOM 1506 C CA . ALA A 1 195 ? 14.066 7.876 10.533 1.00 80.12 195 ALA A CA 1
ATOM 1507 C C . ALA A 1 195 ? 13.976 9.418 10.450 1.00 80.12 195 ALA A C 1
ATOM 1509 O O . ALA A 1 195 ? 12.873 9.966 10.347 1.00 80.12 195 ALA A O 1
ATOM 1510 N N . PRO A 1 196 ? 15.110 10.141 10.500 1.00 75.00 196 PRO A N 1
ATOM 1511 C CA . PRO A 1 196 ? 15.114 11.585 10.296 1.00 75.00 196 PRO A CA 1
ATOM 1512 C C . PRO A 1 196 ? 14.605 11.925 8.892 1.00 75.00 196 PRO A C 1
ATOM 1514 O O . PRO A 1 196 ? 14.734 11.126 7.970 1.00 75.00 196 PRO A O 1
ATOM 1517 N N . SER A 1 197 ? 14.019 13.111 8.728 1.00 72.88 197 SER A N 1
ATOM 1518 C CA . SER A 1 197 ? 13.565 13.578 7.415 1.00 72.88 197 SER A CA 1
ATOM 1519 C C . SER A 1 197 ? 14.766 13.870 6.493 1.00 72.88 197 SER A C 1
ATOM 1521 O O . SER A 1 197 ? 15.690 14.554 6.940 1.00 72.88 197 SER A O 1
ATOM 1523 N N . PRO A 1 198 ? 14.767 13.417 5.224 1.00 71.88 198 PRO A N 1
ATOM 1524 C CA . PRO A 1 198 ? 13.738 12.593 4.591 1.00 71.88 198 PRO A CA 1
ATOM 1525 C C . PRO A 1 198 ? 13.790 11.150 5.106 1.00 71.88 198 PRO A C 1
ATOM 1527 O O . PRO A 1 198 ? 14.851 10.529 5.124 1.00 71.88 198 PRO A O 1
ATOM 1530 N N . ARG A 1 199 ? 12.630 10.615 5.511 1.00 81.75 199 ARG A N 1
ATOM 1531 C CA . ARG A 1 199 ? 12.533 9.243 6.025 1.00 81.75 199 ARG A CA 1
ATOM 1532 C C . ARG A 1 199 ? 13.006 8.264 4.958 1.00 81.75 199 ARG A C 1
ATOM 1534 O O . ARG A 1 199 ? 12.589 8.360 3.809 1.00 81.75 199 ARG A O 1
ATOM 1541 N N . THR A 1 200 ? 13.877 7.337 5.337 1.00 79.25 200 THR A N 1
ATOM 1542 C CA . THR A 1 200 ? 14.499 6.404 4.398 1.00 79.25 200 THR A CA 1
ATOM 1543 C C . THR A 1 200 ? 13.879 5.017 4.508 1.00 79.25 200 THR A C 1
ATOM 1545 O O . THR A 1 200 ? 13.566 4.530 5.594 1.00 79.25 200 THR A O 1
ATOM 1548 N N . CYS A 1 201 ? 13.717 4.375 3.354 1.00 95.44 201 CYS A N 1
ATOM 1549 C CA . CYS A 1 201 ? 13.413 2.954 3.256 1.00 95.44 201 CYS A CA 1
ATOM 1550 C C . CYS A 1 201 ? 14.638 2.214 2.721 1.00 95.44 201 CYS A C 1
ATOM 1552 O O . CYS A 1 201 ? 15.426 2.769 1.952 1.00 95.44 201 CYS A O 1
ATOM 1554 N N . THR A 1 202 ? 14.787 0.952 3.099 1.00 96.62 202 THR A N 1
ATOM 1555 C CA . THR A 1 202 ? 15.850 0.059 2.633 1.00 96.62 202 THR A CA 1
ATOM 1556 C C . THR A 1 202 ? 15.248 -1.204 2.036 1.00 96.62 202 THR A C 1
ATOM 1558 O O . THR A 1 202 ? 14.061 -1.480 2.187 1.00 96.62 202 THR A O 1
ATOM 1561 N N . ILE A 1 203 ? 16.051 -1.985 1.319 1.00 97.62 203 ILE A N 1
ATOM 1562 C CA . ILE A 1 203 ? 15.614 -3.299 0.843 1.00 97.62 203 ILE A CA 1
ATOM 1563 C C . ILE A 1 203 ? 15.583 -4.251 2.047 1.00 97.62 203 ILE A C 1
ATOM 1565 O O . ILE A 1 203 ? 16.608 -4.444 2.698 1.00 97.62 203 ILE A O 1
ATOM 1569 N N . ALA A 1 204 ? 14.428 -4.861 2.322 1.00 97.06 204 ALA A N 1
ATOM 1570 C CA . ALA A 1 204 ? 14.202 -5.679 3.515 1.00 97.06 204 ALA A CA 1
ATOM 1571 C C . ALA A 1 204 ? 14.967 -7.015 3.507 1.00 97.06 204 ALA A C 1
ATOM 1573 O O . ALA A 1 204 ? 15.290 -7.553 4.562 1.00 97.06 204 ALA A O 1
ATOM 1574 N N . SER A 1 205 ? 15.244 -7.573 2.324 1.00 94.81 205 SER A N 1
ATOM 1575 C CA . SER A 1 205 ? 15.894 -8.879 2.164 1.00 94.81 205 SER A CA 1
ATOM 1576 C C . SER A 1 205 ? 16.700 -8.962 0.866 1.00 94.81 205 SER A C 1
ATOM 1578 O O . SER A 1 205 ? 16.443 -8.238 -0.097 1.00 94.81 205 SER A O 1
ATOM 1580 N N . THR A 1 206 ? 17.664 -9.878 0.795 1.00 96.00 206 THR A N 1
ATOM 1581 C CA . THR A 1 206 ? 18.324 -10.260 -0.466 1.00 96.00 206 THR A CA 1
ATOM 1582 C C . THR A 1 206 ? 17.413 -11.091 -1.369 1.00 96.00 206 THR A C 1
ATOM 1584 O O . THR A 1 206 ? 17.652 -11.150 -2.574 1.00 96.00 206 THR A O 1
ATOM 1587 N N . THR A 1 207 ? 16.348 -11.681 -0.815 1.00 96.06 207 THR A N 1
ATOM 1588 C CA . THR A 1 207 ? 15.324 -12.402 -1.578 1.00 96.06 207 THR A CA 1
ATOM 1589 C C . THR A 1 207 ? 14.659 -11.471 -2.591 1.00 96.06 207 THR A C 1
ATOM 1591 O O . THR A 1 207 ? 14.440 -10.282 -2.337 1.00 96.06 207 THR A O 1
ATOM 1594 N N . ARG A 1 208 ? 14.370 -12.016 -3.771 1.00 97.12 208 ARG A N 1
ATOM 1595 C CA . ARG A 1 208 ? 13.672 -11.339 -4.863 1.00 97.12 208 ARG A CA 1
ATOM 1596 C C . ARG A 1 208 ? 12.505 -12.195 -5.324 1.00 97.12 208 ARG A C 1
ATOM 1598 O O . ARG A 1 208 ? 12.553 -13.419 -5.194 1.00 97.12 208 ARG A O 1
ATOM 1605 N N . PHE A 1 209 ? 11.518 -11.537 -5.907 1.00 97.19 209 PHE A N 1
ATOM 1606 C CA . PHE A 1 209 ? 10.276 -12.134 -6.391 1.00 97.19 209 PHE A CA 1
ATOM 1607 C C . PHE A 1 209 ? 10.123 -11.846 -7.887 1.00 97.19 209 PHE A C 1
ATOM 1609 O O . PHE A 1 209 ? 10.846 -11.000 -8.420 1.00 97.19 209 PHE A O 1
ATOM 1616 N N . VAL A 1 210 ? 9.241 -12.564 -8.580 1.00 95.88 210 VAL A N 1
ATOM 1617 C CA . VAL A 1 210 ? 8.883 -12.230 -9.970 1.00 95.88 210 VAL A CA 1
ATOM 1618 C C . VAL A 1 210 ? 7.933 -11.031 -9.978 1.00 95.88 210 VAL A C 1
ATOM 1620 O O . VAL A 1 210 ? 8.161 -10.081 -10.723 1.00 95.88 210 VAL A O 1
ATOM 1623 N N . GLY A 1 211 ? 6.924 -11.055 -9.105 1.00 95.25 211 GLY A N 1
ATOM 1624 C CA . GLY A 1 211 ? 6.050 -9.928 -8.800 1.00 95.25 211 GLY A CA 1
ATOM 1625 C C . GLY A 1 211 ? 5.618 -9.987 -7.340 1.00 95.25 211 GLY A C 1
ATOM 1626 O O . GLY A 1 211 ? 4.640 -10.655 -7.027 1.00 95.25 211 GLY A O 1
ATOM 1627 N N . ALA A 1 212 ? 6.348 -9.306 -6.449 1.00 97.19 212 ALA A N 1
ATOM 1628 C CA . ALA A 1 212 ? 5.973 -9.203 -5.036 1.00 97.19 212 ALA A CA 1
ATOM 1629 C C . ALA A 1 212 ? 4.677 -8.392 -4.937 1.00 97.19 212 ALA A C 1
ATOM 1631 O O . ALA A 1 212 ? 4.711 -7.174 -5.070 1.00 97.19 212 ALA A O 1
ATOM 1632 N N . ASN A 1 213 ? 3.548 -9.075 -4.786 1.00 95.38 213 ASN A N 1
ATOM 1633 C CA . ASN A 1 213 ? 2.218 -8.482 -4.833 1.00 95.38 213 ASN A CA 1
ATOM 1634 C C . ASN A 1 213 ? 1.734 -8.252 -3.392 1.00 95.38 213 ASN A C 1
ATOM 1636 O O . ASN A 1 213 ? 2.309 -7.403 -2.716 1.00 95.38 213 ASN A O 1
ATOM 1640 N N . GLY A 1 214 ? 0.788 -9.045 -2.886 1.00 96.12 214 GLY A N 1
ATOM 1641 C CA . GLY A 1 214 ? 0.353 -8.962 -1.489 1.00 96.12 214 GLY A CA 1
ATOM 1642 C C . GLY A 1 214 ? 1.433 -9.330 -0.458 1.00 96.12 214 GLY A C 1
ATOM 1643 O O . GLY A 1 214 ? 2.325 -10.148 -0.725 1.00 96.12 214 GLY A O 1
ATOM 1644 N N . ILE A 1 215 ? 1.328 -8.772 0.746 1.00 98.00 215 ILE A N 1
ATOM 1645 C CA . ILE A 1 215 ? 2.170 -9.088 1.901 1.00 98.00 215 ILE A CA 1
ATOM 1646 C C . ILE A 1 215 ? 1.325 -9.231 3.170 1.00 98.00 215 ILE A C 1
ATOM 1648 O O . ILE A 1 215 ? 0.424 -8.458 3.450 1.00 98.00 215 ILE A O 1
ATOM 1652 N N . ALA A 1 216 ? 1.642 -10.237 3.977 1.00 97.19 216 ALA A N 1
ATOM 1653 C CA . ALA A 1 216 ? 1.051 -10.449 5.290 1.00 97.19 216 ALA A CA 1
ATOM 1654 C C . ALA A 1 216 ? 2.152 -10.674 6.325 1.00 97.19 216 ALA A C 1
ATOM 1656 O O . ALA A 1 216 ? 3.298 -10.993 5.997 1.00 97.19 216 ALA A O 1
ATOM 1657 N N . VAL A 1 217 ? 1.802 -10.545 7.598 1.00 96.38 217 VAL A N 1
ATOM 1658 C CA . VAL A 1 217 ? 2.737 -10.720 8.708 1.00 96.38 217 VAL A CA 1
ATOM 1659 C C . VAL A 1 217 ? 2.096 -11.574 9.802 1.00 96.38 217 VAL A C 1
ATOM 1661 O O . VAL A 1 217 ? 0.902 -11.455 10.084 1.00 96.38 217 VAL A O 1
ATOM 1664 N N . SER A 1 218 ? 2.880 -12.456 10.419 1.00 94.62 218 SER A N 1
ATOM 1665 C CA . SER A 1 218 ? 2.441 -13.261 11.558 1.00 94.62 218 SER A CA 1
ATOM 1666 C C . SER A 1 218 ? 2.040 -12.385 12.750 1.00 94.62 218 SER A C 1
ATOM 1668 O O . SER A 1 218 ? 2.441 -11.225 12.875 1.00 94.62 218 SER A O 1
ATOM 1670 N N . SER A 1 219 ? 1.248 -12.944 13.667 1.00 91.00 219 SER A N 1
ATOM 1671 C CA . SER A 1 219 ? 0.782 -12.224 14.861 1.00 91.00 219 SER A CA 1
ATOM 1672 C C . SER A 1 219 ? 1.921 -11.768 15.780 1.00 91.00 219 SER A C 1
ATOM 1674 O O . SER A 1 219 ? 1.795 -10.746 16.442 1.00 91.00 219 SER A O 1
ATOM 1676 N N . ASP A 1 220 ? 3.034 -12.506 15.811 1.00 91.81 220 ASP A N 1
ATOM 1677 C CA . ASP A 1 220 ? 4.253 -12.169 16.565 1.00 91.81 220 ASP A CA 1
ATOM 1678 C C . ASP A 1 220 ? 5.219 -11.243 15.799 1.00 91.81 220 ASP A C 1
ATOM 1680 O O . ASP A 1 220 ? 6.293 -10.903 16.305 1.00 91.81 220 ASP A O 1
ATOM 1684 N N . ARG A 1 221 ? 4.851 -10.850 14.571 1.00 92.50 221 ARG A N 1
ATOM 1685 C CA . ARG A 1 221 ? 5.641 -10.005 13.666 1.00 92.50 221 ARG A CA 1
ATOM 1686 C C . ARG A 1 221 ? 7.031 -10.553 13.320 1.00 92.50 221 ARG A C 1
ATOM 1688 O O . ARG A 1 221 ? 7.889 -9.796 12.876 1.00 92.50 221 ARG A O 1
ATOM 1695 N N . GLN A 1 222 ? 7.261 -11.856 13.496 1.00 92.12 222 GLN A N 1
ATOM 1696 C CA . GLN A 1 222 ? 8.547 -12.493 13.183 1.00 92.12 222 GLN A CA 1
ATOM 1697 C C . GLN A 1 222 ? 8.617 -13.050 11.760 1.00 92.12 222 GLN A C 1
ATOM 1699 O O . GLN A 1 222 ? 9.707 -13.255 11.230 1.00 92.12 222 GLN A O 1
ATOM 1704 N N . THR A 1 223 ? 7.468 -13.313 11.134 1.00 95.12 223 THR A N 1
ATOM 1705 C CA . THR A 1 223 ? 7.391 -13.932 9.808 1.00 95.12 223 THR A CA 1
ATOM 1706 C C . THR A 1 223 ? 6.563 -13.072 8.870 1.00 95.12 223 THR A C 1
ATOM 1708 O O . THR A 1 223 ? 5.430 -12.715 9.182 1.00 95.12 223 THR A O 1
ATOM 1711 N N . PHE A 1 224 ? 7.120 -12.789 7.696 1.00 96.38 224 PHE A N 1
ATOM 1712 C CA . PHE A 1 224 ? 6.435 -12.094 6.612 1.00 96.38 224 PHE A CA 1
ATOM 1713 C C . PHE A 1 224 ? 6.153 -13.079 5.480 1.00 96.38 224 PHE A C 1
ATOM 1715 O O . PHE A 1 224 ? 7.026 -13.856 5.088 1.00 96.38 224 PHE A O 1
ATOM 1722 N N . PHE A 1 225 ? 4.937 -13.031 4.952 1.00 97.38 225 PHE A N 1
ATOM 1723 C CA . PHE A 1 225 ? 4.469 -13.855 3.847 1.00 97.38 225 PHE A CA 1
ATOM 1724 C C . PHE A 1 225 ? 4.252 -12.946 2.647 1.00 97.38 225 PHE A C 1
ATOM 1726 O O . PHE A 1 225 ? 3.502 -11.984 2.747 1.00 97.38 225 PHE A O 1
ATOM 1733 N N . VAL A 1 226 ? 4.910 -13.231 1.526 1.00 97.56 226 VAL A N 1
ATOM 1734 C CA . VAL A 1 226 ? 4.787 -12.437 0.297 1.00 97.56 226 VAL A CA 1
ATOM 1735 C C . VAL A 1 226 ? 4.137 -13.303 -0.768 1.00 97.56 226 VAL A C 1
ATOM 1737 O O . VAL A 1 226 ? 4.621 -14.401 -1.052 1.00 97.56 226 VAL A O 1
ATOM 1740 N N . ASN A 1 227 ? 3.051 -12.812 -1.354 1.00 96.56 227 ASN A N 1
ATOM 1741 C CA . ASN A 1 227 ? 2.407 -13.442 -2.493 1.00 96.56 227 ASN A CA 1
ATOM 1742 C C . ASN A 1 227 ? 3.173 -13.087 -3.778 1.00 96.56 227 ASN A C 1
ATOM 1744 O O . ASN A 1 227 ? 3.343 -11.912 -4.102 1.00 96.56 227 ASN A O 1
ATOM 1748 N N . ASP A 1 228 ? 3.621 -14.104 -4.514 1.00 95.25 228 ASP A N 1
ATOM 1749 C CA . ASP A 1 228 ? 4.311 -13.958 -5.802 1.00 95.25 228 ASP A CA 1
ATOM 1750 C C . ASP A 1 228 ? 3.538 -14.718 -6.892 1.00 95.25 228 ASP A C 1
ATOM 1752 O O . ASP A 1 228 ? 3.958 -15.801 -7.317 1.00 95.25 228 ASP A O 1
ATOM 1756 N N . PRO A 1 229 ? 2.377 -14.202 -7.337 1.00 90.12 229 PRO A N 1
ATOM 1757 C CA . PRO A 1 229 ? 1.498 -14.916 -8.265 1.00 90.12 229 PRO A CA 1
ATOM 1758 C C . PRO A 1 229 ? 2.165 -15.166 -9.624 1.00 90.12 229 PRO A C 1
ATOM 1760 O O . PRO A 1 229 ? 1.893 -16.162 -10.294 1.00 90.12 229 PRO A O 1
ATOM 1763 N N . ALA A 1 230 ? 3.097 -14.301 -10.029 1.00 88.31 230 ALA A N 1
ATOM 1764 C CA . ALA A 1 230 ? 3.833 -14.470 -11.275 1.00 88.31 230 ALA A CA 1
ATOM 1765 C C . ALA A 1 230 ? 4.795 -15.673 -11.237 1.00 88.31 230 ALA A C 1
ATOM 1767 O O . ALA A 1 230 ? 5.183 -16.167 -12.300 1.00 88.31 230 ALA A O 1
ATOM 1768 N N . SER A 1 231 ? 5.147 -16.181 -10.049 1.00 86.69 231 SER A N 1
ATOM 1769 C CA . SER A 1 231 ? 6.027 -17.345 -9.884 1.00 86.69 231 SER A CA 1
ATOM 1770 C C . SER A 1 231 ? 5.363 -18.696 -10.180 1.00 86.69 231 SER A C 1
ATOM 1772 O O . SER A 1 231 ? 6.074 -19.642 -10.519 1.00 86.69 231 SER A O 1
ATOM 1774 N N . THR A 1 232 ? 4.031 -18.794 -10.092 1.00 75.25 232 THR A N 1
ATOM 1775 C CA . THR A 1 232 ? 3.271 -20.056 -10.225 1.00 75.25 232 THR A CA 1
ATOM 1776 C C . THR A 1 232 ? 2.550 -20.206 -11.563 1.00 75.25 232 THR A C 1
ATOM 1778 O O . THR A 1 232 ? 2.188 -21.322 -11.928 1.00 75.25 232 THR A O 1
ATOM 1781 N N . ALA A 1 233 ? 2.357 -19.118 -12.314 1.00 56.09 233 ALA A N 1
ATOM 1782 C CA . ALA A 1 233 ? 1.683 -19.155 -13.610 1.00 56.09 233 ALA A CA 1
ATOM 1783 C C . ALA A 1 233 ? 2.522 -19.896 -14.674 1.00 56.09 233 ALA A C 1
ATOM 1785 O O . ALA A 1 233 ? 3.574 -19.388 -15.086 1.00 56.09 233 ALA A O 1
ATOM 1786 N N . ILE A 1 234 ? 2.037 -21.062 -15.120 1.00 45.53 234 ILE A N 1
ATOM 1787 C CA . ILE A 1 234 ? 2.441 -21.777 -16.346 1.00 45.53 234 ILE A CA 1
ATOM 1788 C C . ILE A 1 234 ? 1.239 -21.796 -17.284 1.00 45.53 234 ILE A C 1
ATOM 1790 O O . ILE A 1 234 ? 0.158 -22.216 -16.816 1.00 45.53 234 ILE A O 1
#

Sequence (234 aa):
EKELVYSDHSCKFLDFPTPLEDLTQLGDGHSVFAGAGDLGNLFASGSAHAESGVVWLINTTSESIEKMQVTGSAVPSKLILHGLYFSQTSNTLYAVNHDTEIGESVEVFDVIREGSNLHLNHRVSIRSPLFQNYALNDVVEGVPDEQEFYVTEWLPFGLPPGGKEAESGHKKLASVAINILKIRLTRVFRCSLKAPSPRTCTIASTTRFVGANGIAVSSDRQTFFVNDPASTAI

Foldseek 3Di:
DPDPDDDCPPPDDDDDPFDFAEWEDPPPVFKIKTWGWQVVQCQQFAPVRIAATFIWIAGNVVRDIDTAAEAEPPPDPGFRWAAWYADPVLQKIWTFGAHPVVDTWIWIWRWDDDPPDIHTYTDDTQDEPPDAHPQWHYKDAADVVQQKIKIWGFALHHAPRGHPNPDDPVSVVVLVCLLVVFPFRIFMWMWGPPAPPVTYIDTPDPDGASGFHYWDADPVRPDIDTDRPSNPDD